Protein AF-A0A5E3XF45-F1 (afdb_monomer_lite)

Sequence (370 aa):
MSDDGISNRDQTLLAAQAQGPHEDRASLVTRARQFLLSPQVQHEDESAKRRFLQDKGLSESEIVMLLREQSTVALPPVPPRTYPRPPPSNIPIIMAGVLRVMMWGAGASAVLLLIYHRLLLPLLTRSANARRSLKHHQRDLLSKLTASAQELRDAQRKSFADLPQATISGELPPYADCKTVDDVLSARAGTTEVPPLSLLRCALADIGPTTSGPTTDELFAHLYGKVPWLEGASAYQERVWQVLNESPRFSSSVEGPDDTAHWSYIPVPPPPATPAIASLENLATSLKSHSTASETVSYRQHTLQALADFTGYLTTQTYSLASSRLRIPGVQPDLQSTQEEDVRKEIRALKGLVLNRKSFLPSRPVSMIT

pLDDT: mean 79.07, std 18.37, range [31.86, 98.31]

Secondary structure (DSSP, 8-state):
--------------------TTHHHHHHHHHHHHHHHSHHHHTS-HHHHHHHHHHTT--HHHHHHHHHHHHHH----PPP--PPPPPPPSHHHHHHHHHHHHHHHHHHHHHHHHHIIIIIHHHHHHHHHHHHHHHHHHHHHHHHHHHHHHHHHHHHHHHHHSS----TTSS-HHHHS--SHHHHHHHTTT-S---HHHHHHHHHHHH---TT--BHHHHHHHHHHH-GGGTT-HHHHHHHHHHHHH-TTEEEEE-STT-PEEEEE-PPPPPPPPHHHHHHHHHHHHHHHHHHTTTTSHHHHHHHHHHHHHHHHHHHHHHHHHHHTSS-TT-PPPTTHHHHHHHHHHHHHHHHHHHHGGG-SPPPP-----

Radius of gyration: 71.19 Å; chains: 1; bounding box: 148×58×200 Å

Structure (mmCIF, N/CA/C/O backbone):
data_AF-A0A5E3XF45-F1
#
_entry.id   AF-A0A5E3XF45-F1
#
loop_
_atom_site.group_PDB
_atom_site.id
_atom_site.type_symbol
_atom_site.label_atom_id
_atom_site.label_alt_id
_atom_site.label_comp_id
_atom_site.label_asym_id
_atom_site.label_entity_id
_atom_site.label_seq_id
_atom_site.pdbx_PDB_ins_code
_atom_site.Cartn_x
_atom_site.Cartn_y
_atom_site.Cartn_z
_atom_site.occupancy
_atom_site.B_iso_or_equiv
_atom_site.auth_seq_id
_atom_site.auth_comp_id
_atom_site.auth_asym_id
_atom_site.auth_atom_id
_atom_site.pdbx_PDB_model_num
ATOM 1 N N . MET A 1 1 ? 102.263 14.453 -117.990 1.00 39.94 1 MET A N 1
ATOM 2 C CA . MET A 1 1 ? 103.280 14.708 -119.029 1.00 39.94 1 MET A CA 1
ATOM 3 C C . MET A 1 1 ? 102.528 14.760 -120.341 1.00 39.94 1 MET A C 1
ATOM 5 O O . MET A 1 1 ? 101.959 13.747 -120.704 1.00 39.94 1 MET A O 1
ATOM 9 N N . SER A 1 2 ? 102.367 15.873 -121.029 1.00 35.25 2 SER A N 1
ATOM 10 C CA . SER A 1 2 ? 102.845 17.235 -120.829 1.00 35.25 2 SER A CA 1
ATOM 11 C C . SER A 1 2 ? 101.955 18.143 -121.680 1.00 35.25 2 SER A C 1
ATOM 13 O O . SER A 1 2 ? 101.373 17.678 -122.660 1.00 35.25 2 SER A O 1
ATOM 15 N N . ASP A 1 3 ? 101.877 19.402 -121.261 1.00 35.81 3 ASP A N 1
ATOM 16 C CA . ASP A 1 3 ? 101.892 20.620 -122.084 1.00 35.81 3 ASP A CA 1
ATOM 17 C C . ASP A 1 3 ? 102.391 20.404 -123.534 1.00 35.81 3 ASP A C 1
ATOM 19 O O . ASP A 1 3 ? 103.248 19.561 -123.789 1.00 35.81 3 ASP A O 1
ATOM 23 N N . ASP A 1 4 ? 101.949 21.130 -124.556 1.00 39.50 4 ASP A N 1
ATOM 24 C CA . ASP A 1 4 ? 101.651 22.560 -124.593 1.00 39.50 4 ASP A CA 1
ATOM 25 C C . ASP A 1 4 ? 101.086 22.921 -125.984 1.00 39.50 4 ASP A C 1
ATOM 27 O O . ASP A 1 4 ? 101.245 22.159 -126.941 1.00 39.50 4 ASP A O 1
ATOM 31 N N . GLY A 1 5 ? 100.593 24.155 -126.135 1.00 39.06 5 GLY A N 1
ATOM 32 C CA . GLY A 1 5 ? 100.973 24.908 -127.343 1.00 39.06 5 GLY A CA 1
ATOM 33 C C . GLY A 1 5 ? 99.921 25.222 -128.419 1.00 39.06 5 GLY A C 1
ATOM 34 O O . GLY A 1 5 ? 100.000 24.707 -129.523 1.00 39.06 5 GLY A O 1
ATOM 35 N N . ILE A 1 6 ? 99.022 26.165 -128.111 1.00 41.53 6 ILE A N 1
ATOM 36 C CA . ILE A 1 6 ? 98.920 27.509 -128.741 1.00 41.53 6 ILE A CA 1
ATOM 37 C C . ILE A 1 6 ? 98.587 27.670 -130.258 1.00 41.53 6 ILE A C 1
ATOM 39 O O . ILE A 1 6 ? 99.307 27.233 -131.146 1.00 41.53 6 ILE A O 1
ATOM 43 N N . SER A 1 7 ? 97.594 28.553 -130.483 1.00 38.38 7 SER A N 1
ATOM 44 C CA . SER A 1 7 ? 97.334 29.464 -131.628 1.00 38.38 7 SER A CA 1
ATOM 45 C C . SER A 1 7 ? 96.800 28.938 -132.965 1.00 38.38 7 SER A C 1
ATOM 47 O O . SER A 1 7 ? 97.535 28.377 -133.766 1.00 38.38 7 SER A O 1
ATOM 49 N N . ASN A 1 8 ? 95.596 29.401 -133.332 1.00 33.19 8 ASN A N 1
ATOM 50 C CA . ASN A 1 8 ? 95.490 30.574 -134.219 1.00 33.19 8 ASN A CA 1
ATOM 51 C C . ASN A 1 8 ? 94.060 31.157 -134.276 1.00 33.19 8 ASN A C 1
ATOM 53 O O . ASN A 1 8 ? 93.119 30.520 -134.738 1.00 33.19 8 ASN A O 1
ATOM 57 N N . ARG A 1 9 ? 93.948 32.408 -133.811 1.00 34.88 9 ARG A N 1
ATOM 58 C CA . ARG A 1 9 ? 93.124 33.495 -134.380 1.00 34.88 9 ARG A CA 1
ATOM 59 C C . ARG A 1 9 ? 93.649 33.765 -135.805 1.00 34.88 9 ARG A C 1
ATOM 61 O O . ARG A 1 9 ? 94.847 33.631 -136.005 1.00 34.88 9 ARG A O 1
ATOM 68 N N . ASP A 1 10 ? 92.924 34.124 -136.854 1.00 38.19 10 ASP A N 1
ATOM 69 C CA . ASP A 1 10 ? 91.639 34.784 -137.075 1.00 38.19 10 ASP A CA 1
ATOM 70 C C . ASP A 1 10 ? 91.208 34.495 -138.535 1.00 38.19 10 ASP A C 1
ATOM 72 O O . ASP A 1 10 ? 92.015 34.012 -139.328 1.00 38.19 10 ASP A O 1
ATOM 76 N N . GLN A 1 11 ? 89.998 34.952 -138.895 1.00 36.91 11 GLN A N 1
ATOM 77 C CA . GLN A 1 11 ? 89.388 35.036 -140.241 1.00 36.91 11 GLN A CA 1
ATOM 78 C C . GLN A 1 11 ? 88.609 33.766 -140.626 1.00 36.91 11 GLN A C 1
ATOM 80 O O . GLN A 1 11 ? 89.156 32.678 -140.682 1.00 36.91 11 GLN A O 1
ATOM 85 N N . THR A 1 12 ? 87.295 33.805 -140.843 1.00 36.53 12 THR A N 1
ATOM 86 C CA . THR A 1 12 ? 86.560 34.744 -141.706 1.00 36.53 12 THR A CA 1
ATOM 87 C C . THR A 1 12 ? 85.110 34.932 -141.245 1.00 36.53 12 THR A C 1
ATOM 89 O O . THR A 1 12 ? 84.377 33.971 -141.024 1.00 36.53 12 THR A O 1
ATOM 92 N N . LEU A 1 13 ? 84.698 36.198 -141.155 1.00 39.78 13 LEU A N 1
ATOM 93 C CA . LEU A 1 13 ? 83.309 36.651 -141.078 1.00 39.78 13 LEU A CA 1
ATOM 94 C C . LEU A 1 13 ? 82.582 36.456 -142.422 1.00 39.78 13 LEU A C 1
ATOM 96 O O . LEU A 1 13 ? 83.201 36.606 -143.472 1.00 39.78 13 LEU A O 1
ATOM 100 N N . LEU A 1 14 ? 81.254 36.287 -142.313 1.00 38.25 14 LEU A N 1
ATOM 101 C CA . LEU A 1 14 ? 80.177 36.377 -143.323 1.00 38.25 14 LEU A CA 1
ATOM 102 C C . LEU A 1 14 ? 79.629 35.058 -143.903 1.00 38.25 14 LEU A C 1
ATOM 104 O O . LEU A 1 14 ? 80.065 34.598 -144.951 1.00 38.25 14 LEU A O 1
ATOM 108 N N . ALA A 1 15 ? 78.561 34.552 -143.271 1.00 31.86 15 ALA A N 1
ATOM 109 C CA . ALA A 1 15 ? 77.348 34.005 -143.908 1.00 31.86 15 ALA A CA 1
ATOM 110 C C . ALA A 1 15 ? 76.267 33.812 -142.815 1.00 31.86 15 ALA A C 1
ATOM 112 O O . ALA A 1 15 ? 76.495 33.117 -141.833 1.00 31.86 15 ALA A O 1
ATOM 113 N N . ALA A 1 16 ? 75.205 34.626 -142.812 1.00 34.28 16 ALA A N 1
ATOM 114 C CA . ALA A 1 16 ? 73.834 34.216 -143.161 1.00 34.28 16 ALA A CA 1
ATOM 115 C C . ALA A 1 16 ? 73.300 33.026 -142.326 1.00 34.28 16 ALA A C 1
ATOM 117 O O . ALA A 1 16 ? 73.712 31.888 -142.497 1.00 34.28 16 ALA A O 1
ATOM 118 N N . GLN A 1 17 ? 72.450 33.284 -141.324 1.00 37.81 17 GLN A N 1
ATOM 119 C CA . GLN A 1 17 ? 70.992 33.087 -141.442 1.00 37.81 17 GLN A CA 1
ATOM 120 C C . GLN A 1 17 ? 70.591 31.732 -142.052 1.00 37.81 17 GLN A C 1
ATOM 122 O O . GLN A 1 17 ? 70.503 31.623 -143.270 1.00 37.81 17 GLN A O 1
ATOM 127 N N . ALA A 1 18 ? 70.259 30.755 -141.194 1.00 36.12 18 ALA A N 1
ATOM 128 C CA . ALA A 1 18 ? 68.988 30.010 -141.197 1.00 36.12 18 ALA A CA 1
ATOM 129 C C . ALA A 1 18 ? 69.060 28.725 -140.336 1.00 36.12 18 ALA A C 1
ATOM 131 O O . ALA A 1 18 ? 69.884 27.855 -140.576 1.00 36.12 18 ALA A O 1
ATOM 132 N N . GLN A 1 19 ? 68.082 28.603 -139.427 1.00 34.34 19 GLN A N 1
ATOM 133 C CA . GLN A 1 19 ? 67.467 27.371 -138.893 1.00 34.34 19 GLN A CA 1
ATOM 134 C C . GLN A 1 19 ? 68.122 26.563 -137.753 1.00 34.34 19 GLN A C 1
ATOM 136 O O . GLN A 1 19 ? 69.101 25.848 -137.918 1.00 34.34 19 GLN A O 1
ATOM 141 N N . GLY A 1 20 ? 67.374 26.540 -136.640 1.00 36.28 20 GLY A N 1
ATOM 142 C CA . GLY A 1 20 ? 67.253 25.432 -135.687 1.00 36.28 20 GLY A CA 1
ATOM 143 C C . GLY A 1 20 ? 66.029 25.608 -134.757 1.00 36.28 20 GLY A C 1
ATOM 144 O O . GLY A 1 20 ? 66.207 25.853 -133.574 1.00 36.28 20 GLY A O 1
ATOM 145 N N . PRO A 1 21 ? 64.772 25.529 -135.245 1.00 54.62 21 PRO A N 1
ATOM 146 C CA . PRO A 1 21 ? 63.557 25.975 -134.530 1.00 54.62 21 PRO A CA 1
ATOM 147 C C . PRO A 1 21 ? 63.046 25.070 -133.382 1.00 54.62 21 PRO A C 1
ATOM 149 O O . PRO A 1 21 ? 61.916 25.251 -132.925 1.00 54.62 21 PRO A O 1
ATOM 152 N N . HIS A 1 22 ? 63.820 24.086 -132.913 1.00 53.41 22 HIS A N 1
ATOM 153 C CA . HIS A 1 22 ? 63.333 23.075 -131.959 1.00 53.41 22 HIS A CA 1
ATOM 154 C C . HIS A 1 22 ? 63.884 23.198 -130.526 1.00 53.41 22 HIS A C 1
ATOM 156 O O . HIS A 1 22 ? 63.140 22.898 -129.592 1.00 53.41 22 HIS A O 1
ATOM 162 N N . GLU A 1 23 ? 65.108 23.694 -130.314 1.00 58.56 23 GLU A N 1
ATOM 163 C CA . GLU A 1 23 ? 65.638 23.916 -128.951 1.00 58.56 23 GLU A CA 1
ATOM 164 C C . GLU A 1 23 ? 65.000 25.136 -128.269 1.00 58.56 23 GLU A C 1
ATOM 166 O O . GLU A 1 23 ? 64.666 25.088 -127.080 1.00 58.56 23 GLU A O 1
ATOM 171 N N . ASP A 1 24 ? 64.692 26.185 -129.036 1.00 71.50 24 ASP A N 1
ATOM 172 C CA . ASP A 1 24 ? 64.019 27.375 -128.510 1.00 71.50 24 ASP A CA 1
ATOM 173 C C . ASP A 1 24 ? 62.611 27.057 -127.987 1.00 71.50 24 ASP A C 1
ATOM 175 O O . ASP A 1 24 ? 62.204 27.583 -126.948 1.00 71.50 24 ASP A O 1
ATOM 179 N N . ARG A 1 25 ? 61.881 26.138 -128.638 1.00 80.06 25 ARG A N 1
ATOM 180 C CA . ARG A 1 25 ? 60.503 25.777 -128.259 1.00 80.06 25 ARG A CA 1
ATOM 181 C C . ARG A 1 25 ? 60.418 25.076 -126.907 1.00 80.06 25 ARG A C 1
ATOM 183 O O . ARG A 1 25 ? 59.586 25.451 -126.084 1.00 80.06 25 ARG A O 1
ATOM 190 N N . ALA A 1 26 ? 61.294 24.108 -126.636 1.00 82.94 26 ALA A N 1
ATOM 191 C CA . ALA A 1 26 ? 61.315 23.416 -125.344 1.00 82.94 26 ALA A CA 1
ATOM 192 C C . ALA A 1 26 ? 61.652 24.378 -124.187 1.00 82.94 26 ALA A C 1
ATOM 194 O O . ALA A 1 26 ? 61.060 24.303 -123.102 1.00 82.94 26 ALA A O 1
ATOM 195 N N . SER A 1 27 ? 62.552 25.337 -124.434 1.00 85.81 27 SER A N 1
ATOM 196 C CA . SER A 1 27 ? 62.888 26.384 -123.464 1.00 85.81 27 SER A CA 1
ATOM 197 C C . SER A 1 27 ? 61.710 27.339 -123.204 1.00 85.81 27 SER A C 1
ATOM 199 O O . SER A 1 27 ? 61.463 27.727 -122.058 1.00 85.81 27 SER A O 1
ATOM 201 N N . LEU A 1 28 ? 60.922 27.649 -124.241 1.00 85.94 28 LEU A N 1
ATOM 202 C CA . LEU A 1 28 ? 59.717 28.478 -124.167 1.00 85.94 28 LEU A CA 1
ATOM 203 C C . LEU A 1 28 ? 58.605 27.805 -123.359 1.00 85.94 28 LEU A C 1
ATOM 205 O O . LEU A 1 28 ? 58.037 28.438 -122.472 1.00 85.94 28 LEU A O 1
ATOM 209 N N . VAL A 1 29 ? 58.352 26.514 -123.590 1.00 89.75 29 VAL A N 1
ATOM 210 C CA . VAL A 1 29 ? 57.381 25.726 -122.809 1.00 89.75 29 VAL A CA 1
ATOM 211 C C . VAL A 1 29 ? 57.796 25.654 -121.336 1.00 89.75 29 VAL A C 1
ATOM 213 O O . VAL A 1 29 ? 56.962 25.792 -120.441 1.00 89.75 29 VAL A O 1
ATOM 216 N N . THR A 1 30 ? 59.094 25.518 -121.059 1.00 89.06 30 THR A N 1
ATOM 217 C CA . THR A 1 30 ? 59.615 25.498 -119.683 1.00 89.06 30 THR A CA 1
ATOM 218 C C . THR A 1 30 ? 59.434 26.849 -118.985 1.00 89.06 30 THR A C 1
ATOM 220 O O . THR A 1 30 ? 58.969 26.898 -117.845 1.00 89.06 30 THR A O 1
ATOM 223 N N . ARG A 1 31 ? 59.715 27.965 -119.672 1.00 89.38 31 ARG A N 1
ATOM 224 C CA . ARG A 1 31 ? 59.444 29.315 -119.144 1.00 89.38 31 ARG A CA 1
ATOM 225 C C . ARG A 1 31 ? 57.951 29.566 -118.950 1.00 89.38 31 ARG A C 1
ATOM 227 O O . ARG A 1 31 ? 57.574 30.168 -117.951 1.00 89.38 31 ARG A O 1
ATOM 234 N N . ALA A 1 32 ? 57.106 29.075 -119.857 1.00 90.62 32 ALA A N 1
ATOM 235 C CA . ALA A 1 32 ? 55.655 29.160 -119.727 1.00 90.62 32 ALA A CA 1
ATOM 236 C C . ALA A 1 32 ? 55.154 28.406 -118.484 1.00 90.62 32 ALA A C 1
ATOM 238 O O . ALA A 1 32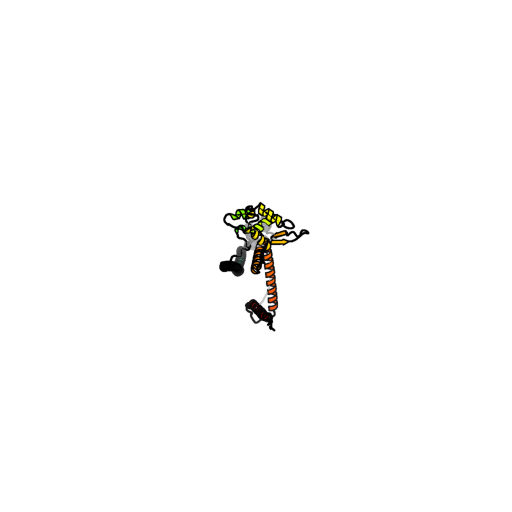 ? 54.359 28.958 -117.727 1.00 90.62 32 ALA A O 1
ATOM 239 N N . ARG A 1 33 ? 55.681 27.205 -118.197 1.00 90.44 33 ARG A N 1
ATOM 240 C CA . ARG A 1 33 ? 55.397 26.487 -116.937 1.00 90.44 33 ARG A CA 1
ATOM 241 C C . ARG A 1 33 ? 55.785 27.312 -115.717 1.00 90.44 33 ARG A C 1
ATOM 243 O O . ARG A 1 33 ? 54.992 27.452 -114.791 1.00 90.44 33 ARG A O 1
ATOM 250 N N . GLN A 1 34 ? 56.984 27.888 -115.723 1.00 90.44 34 GLN A N 1
ATOM 251 C CA . GLN A 1 34 ? 57.461 28.700 -114.606 1.00 90.44 34 GLN A CA 1
ATOM 252 C C . GLN A 1 34 ? 56.625 29.977 -114.415 1.00 90.44 34 GLN A C 1
ATOM 254 O O . GLN A 1 34 ? 56.338 30.353 -113.280 1.00 90.44 34 GLN A O 1
ATOM 259 N N . PHE A 1 35 ? 56.183 30.609 -115.507 1.00 90.12 35 PHE A N 1
ATOM 260 C CA . PHE A 1 35 ? 55.279 31.760 -115.476 1.00 90.12 35 PHE A CA 1
ATOM 261 C C . PHE A 1 35 ? 53.914 31.394 -114.888 1.00 90.12 35 PHE A C 1
ATOM 263 O O . PHE A 1 35 ? 53.431 32.089 -114.000 1.00 90.12 35 PHE A O 1
ATOM 270 N N . LEU A 1 36 ? 53.326 30.271 -115.312 1.00 89.44 36 LEU A N 1
ATOM 271 C CA . LEU A 1 36 ? 52.047 29.795 -114.779 1.00 89.44 36 LEU A CA 1
ATOM 272 C C . LEU A 1 36 ? 52.127 29.428 -113.289 1.00 89.44 36 LEU A C 1
ATOM 274 O O . LEU A 1 36 ? 51.152 29.623 -112.565 1.00 89.44 36 LEU A O 1
ATOM 278 N N . LEU A 1 37 ? 53.281 28.952 -112.810 1.00 88.00 37 LEU A N 1
ATOM 279 C CA . LEU A 1 37 ? 53.514 28.678 -111.388 1.00 88.00 37 LEU A CA 1
ATOM 280 C C . LEU A 1 37 ? 53.700 29.947 -110.539 1.00 88.00 37 LEU A C 1
ATOM 282 O O . LEU A 1 37 ? 53.582 29.862 -109.316 1.00 88.00 37 LEU A O 1
ATOM 286 N N . SER A 1 38 ? 53.946 31.114 -111.144 1.00 89.44 38 SER A N 1
ATOM 287 C CA . SER A 1 38 ? 54.100 32.377 -110.413 1.00 89.44 38 SER A CA 1
ATOM 288 C C . SER A 1 38 ? 52.807 32.752 -109.666 1.00 89.44 38 SER A C 1
ATOM 290 O O . SER A 1 38 ? 51.740 32.793 -110.284 1.00 89.44 38 SER A O 1
ATOM 292 N N . PRO A 1 39 ? 52.859 33.088 -108.362 1.00 83.31 39 PRO A N 1
ATOM 293 C CA . PRO A 1 39 ? 51.666 33.345 -107.544 1.00 83.31 39 PRO A CA 1
ATOM 294 C C . PRO A 1 39 ? 50.818 34.525 -108.044 1.00 83.31 39 PRO A C 1
ATOM 296 O O . PRO A 1 39 ? 49.603 34.543 -107.848 1.00 83.31 39 PRO A O 1
ATOM 299 N N . GLN A 1 40 ? 51.445 35.485 -108.730 1.00 84.62 40 GLN A N 1
ATOM 300 C CA . GLN A 1 40 ? 50.766 36.634 -109.339 1.00 84.62 40 GLN A CA 1
ATOM 301 C C . GLN A 1 40 ? 49.885 36.213 -110.523 1.00 84.62 40 GLN A C 1
ATOM 303 O O . GLN A 1 40 ? 48.783 36.722 -110.683 1.00 84.62 40 GLN A O 1
ATOM 308 N N . VAL A 1 41 ? 50.346 35.235 -111.306 1.00 86.06 41 VAL A N 1
ATOM 309 C CA . VAL A 1 41 ? 49.665 34.739 -112.510 1.00 86.06 41 VAL A CA 1
ATOM 310 C C . VAL A 1 41 ? 48.626 33.677 -112.157 1.00 86.06 41 VAL A C 1
ATOM 312 O O . VAL A 1 41 ? 47.657 33.497 -112.885 1.00 86.06 41 VAL A O 1
ATOM 315 N N . GLN A 1 42 ? 48.772 32.968 -111.032 1.00 84.50 42 GLN A N 1
ATOM 316 C CA . GLN A 1 42 ? 47.810 31.939 -110.612 1.00 84.50 42 GLN A CA 1
ATOM 317 C C . GLN A 1 42 ? 46.371 32.473 -110.525 1.00 84.50 42 GLN A C 1
ATOM 319 O O . GLN A 1 42 ? 45.453 31.780 -110.960 1.00 84.50 42 GLN A O 1
ATOM 324 N N . HIS A 1 43 ? 46.196 33.715 -110.071 1.00 84.62 43 HIS A N 1
ATOM 325 C CA . HIS A 1 43 ? 44.891 34.336 -109.825 1.00 84.62 43 HIS A CA 1
ATOM 326 C C . HIS A 1 43 ? 44.319 35.108 -111.025 1.00 84.62 43 HIS A C 1
ATOM 328 O O . HIS A 1 43 ? 43.206 35.617 -110.938 1.00 84.62 43 HIS A O 1
ATOM 334 N N . GLU A 1 44 ? 45.063 35.223 -112.127 1.00 87.38 44 GLU A N 1
ATOM 335 C CA . GLU A 1 44 ? 44.614 35.944 -113.322 1.00 87.38 44 GLU A CA 1
ATOM 336 C C . GLU A 1 44 ? 43.621 35.103 -114.151 1.00 87.38 44 GLU A C 1
ATOM 338 O O . GLU A 1 44 ? 43.630 33.871 -114.074 1.00 87.38 44 GLU A O 1
ATOM 343 N N . ASP A 1 45 ? 42.771 35.748 -114.956 1.00 89.31 45 ASP A N 1
ATOM 344 C CA . ASP A 1 45 ? 41.767 35.062 -115.779 1.00 89.31 45 ASP A CA 1
ATOM 345 C C . ASP A 1 45 ? 42.413 34.120 -116.808 1.00 89.31 45 ASP A C 1
ATOM 347 O O . ASP A 1 45 ? 43.386 34.470 -117.487 1.00 89.31 45 ASP A O 1
ATOM 351 N N . GLU A 1 46 ? 41.835 32.929 -117.005 1.00 89.00 46 GLU A N 1
ATOM 352 C CA . GLU A 1 46 ? 42.356 31.946 -117.968 1.00 89.00 46 GLU A CA 1
ATOM 353 C C . GLU A 1 46 ? 42.476 32.515 -119.388 1.00 89.00 46 GLU A C 1
ATOM 355 O O . GLU A 1 46 ? 43.428 32.201 -120.101 1.00 89.00 46 GLU A O 1
ATOM 360 N N . SER A 1 47 ? 41.550 33.385 -119.805 1.00 91.12 47 SER A N 1
ATOM 361 C CA . SER A 1 47 ? 41.605 34.025 -121.122 1.00 91.12 47 SER A CA 1
ATOM 362 C C . SER A 1 47 ? 42.792 34.978 -121.275 1.00 91.12 47 SER A C 1
ATOM 364 O O . SER A 1 47 ? 43.347 35.075 -122.369 1.00 91.12 47 SER A O 1
ATOM 366 N N . ALA A 1 48 ? 43.203 35.664 -120.202 1.00 90.31 48 ALA A N 1
ATOM 367 C CA . ALA A 1 48 ? 44.370 36.545 -120.218 1.00 90.31 48 ALA A CA 1
ATOM 368 C C . ALA A 1 48 ? 45.667 35.728 -120.312 1.00 90.31 48 ALA A C 1
ATOM 370 O O . ALA A 1 48 ? 46.527 36.036 -121.137 1.00 90.31 48 ALA A O 1
ATOM 371 N N . LYS A 1 49 ? 45.752 34.609 -119.576 1.00 90.81 49 LYS A N 1
ATOM 372 C CA . LYS A 1 49 ? 46.880 33.665 -119.674 1.00 90.81 49 LYS A CA 1
ATOM 373 C C . LYS A 1 49 ? 47.004 33.077 -121.074 1.00 90.81 49 LYS A C 1
ATOM 375 O O . LYS A 1 49 ? 48.105 33.029 -121.613 1.00 90.81 49 LYS A O 1
ATOM 380 N N . ARG A 1 50 ? 45.884 32.666 -121.684 1.00 92.12 50 ARG A N 1
ATOM 381 C CA . ARG A 1 50 ? 45.873 32.138 -123.058 1.00 92.12 50 ARG A CA 1
ATOM 382 C C . ARG A 1 50 ? 46.380 33.170 -124.056 1.00 92.12 50 ARG A C 1
ATOM 384 O O . ARG A 1 50 ? 47.290 32.854 -124.810 1.00 92.12 50 ARG A O 1
ATOM 391 N N . ARG A 1 51 ? 45.866 34.405 -124.003 1.00 91.44 51 ARG A N 1
ATOM 392 C CA . ARG A 1 51 ? 46.327 35.501 -124.873 1.00 91.44 51 ARG A CA 1
ATOM 393 C C . ARG A 1 51 ? 47.814 35.782 -124.693 1.00 91.44 51 ARG A C 1
ATOM 395 O O . ARG A 1 51 ? 48.534 35.842 -125.677 1.00 91.44 51 ARG A O 1
ATOM 402 N N . PHE A 1 52 ? 48.292 35.867 -123.452 1.00 91.88 52 PHE A N 1
ATOM 403 C CA . PHE A 1 52 ? 49.708 36.107 -123.188 1.00 91.88 52 PHE A CA 1
ATOM 404 C C . PHE A 1 52 ? 50.594 34.974 -123.719 1.00 91.88 52 PHE A C 1
ATOM 406 O O . PHE A 1 52 ? 51.609 35.236 -124.355 1.00 91.88 52 PHE A O 1
ATOM 413 N N . LEU A 1 53 ? 50.221 33.710 -123.500 1.00 91.69 53 LEU A N 1
ATOM 414 C CA . LEU A 1 53 ? 50.987 32.566 -124.003 1.00 91.69 53 LEU A CA 1
ATOM 415 C C . LEU A 1 53 ? 50.947 32.467 -125.536 1.00 91.69 53 LEU A C 1
ATOM 417 O O . LEU A 1 53 ? 51.958 32.120 -126.148 1.00 91.69 53 LEU A O 1
ATOM 421 N N . GLN A 1 54 ? 49.821 32.831 -126.148 1.00 93.38 54 GLN A N 1
ATOM 422 C CA . GLN A 1 54 ? 49.669 32.914 -127.598 1.00 93.38 54 GLN A CA 1
ATOM 423 C C . GLN A 1 54 ? 50.537 34.038 -128.189 1.00 93.38 54 GLN A C 1
ATOM 425 O O . GLN A 1 54 ? 51.260 33.798 -129.154 1.00 93.38 54 GLN A O 1
ATOM 430 N N . ASP A 1 55 ? 50.573 35.216 -127.554 1.00 92.31 55 ASP A N 1
ATOM 431 C CA . ASP A 1 55 ? 51.458 36.335 -127.918 1.00 92.31 55 ASP A CA 1
ATOM 432 C C . ASP A 1 55 ? 52.945 35.972 -127.769 1.00 92.31 55 ASP A C 1
ATOM 434 O O . ASP A 1 55 ? 53.803 36.516 -128.467 1.00 92.31 55 ASP A O 1
ATOM 438 N N . LYS A 1 56 ? 53.280 35.030 -126.875 1.00 89.94 56 LYS A N 1
ATOM 439 C CA . LYS A 1 56 ? 54.636 34.468 -126.746 1.00 89.94 56 LYS A CA 1
ATOM 440 C C . LYS A 1 56 ? 54.957 33.383 -127.774 1.00 89.94 56 LYS A C 1
ATOM 442 O O . LYS A 1 56 ? 56.070 32.862 -127.760 1.00 89.94 56 LYS A O 1
ATOM 447 N N . GLY A 1 57 ? 54.039 33.086 -128.691 1.00 88.31 57 GLY A N 1
ATOM 448 C CA . GLY A 1 57 ? 54.260 32.168 -129.804 1.00 88.31 57 GLY A CA 1
ATOM 449 C C . GLY A 1 57 ? 54.087 30.691 -129.451 1.00 88.31 57 GLY A C 1
ATOM 450 O O . GLY A 1 57 ? 54.587 29.846 -130.196 1.00 88.31 57 GLY A O 1
ATOM 451 N N . LEU A 1 58 ? 53.406 30.361 -128.344 1.00 89.19 58 LEU A N 1
ATOM 452 C CA . LEU A 1 58 ? 53.006 28.979 -128.061 1.00 89.19 58 LEU A CA 1
ATOM 453 C C . LEU A 1 58 ? 51.784 28.594 -128.899 1.00 89.19 58 LEU A C 1
ATOM 455 O O . LEU A 1 58 ? 50.883 29.402 -129.130 1.00 89.19 58 LEU A O 1
ATOM 459 N N . SER A 1 59 ? 51.741 27.337 -129.337 1.00 92.25 59 SER A N 1
ATOM 460 C CA . SER A 1 59 ? 50.581 26.807 -130.056 1.00 92.25 59 SER A CA 1
ATOM 461 C C . SER A 1 59 ? 49.400 26.566 -129.110 1.00 92.25 59 SER A C 1
ATOM 463 O O . SER A 1 59 ? 49.582 26.196 -127.950 1.00 92.25 59 SER A O 1
ATOM 465 N N . GLU A 1 60 ? 48.169 26.710 -129.610 1.00 89.94 60 GLU A N 1
ATOM 466 C CA . GLU A 1 60 ? 46.943 26.516 -128.815 1.00 89.94 60 GLU A CA 1
ATOM 467 C C . GLU A 1 60 ? 46.908 25.135 -128.129 1.00 89.94 60 GLU A C 1
ATOM 469 O O . GLU A 1 60 ? 46.499 25.008 -126.977 1.00 89.94 60 GLU A O 1
ATOM 474 N N . SER A 1 61 ? 47.417 24.093 -128.797 1.00 89.94 61 SER A N 1
ATOM 475 C CA . SER A 1 61 ? 47.511 22.741 -128.232 1.00 89.94 61 SER A CA 1
ATOM 476 C C . SER A 1 61 ? 48.469 22.645 -127.043 1.00 89.94 61 SER A C 1
ATOM 478 O O . SER A 1 61 ? 48.175 21.938 -126.079 1.00 89.94 61 SER A O 1
ATOM 480 N N . GLU A 1 62 ? 49.599 23.358 -127.085 1.00 90.44 62 GLU A N 1
ATOM 481 C CA . GLU A 1 62 ? 50.558 23.404 -125.974 1.00 90.44 62 GLU A CA 1
ATOM 482 C C . GLU A 1 62 ? 49.978 24.191 -124.799 1.00 90.44 62 GLU A C 1
ATOM 484 O O . GLU A 1 62 ? 50.100 23.763 -123.653 1.00 90.44 62 GLU A O 1
ATOM 489 N N . ILE A 1 63 ? 49.282 25.297 -125.078 1.00 90.56 63 ILE A N 1
ATOM 490 C CA . ILE A 1 63 ? 48.615 26.119 -124.061 1.00 90.56 63 ILE A CA 1
ATOM 491 C C . ILE A 1 63 ? 47.561 25.298 -123.310 1.00 90.56 63 ILE A C 1
ATOM 493 O O . ILE A 1 63 ? 47.529 25.314 -122.078 1.00 90.56 63 ILE A O 1
ATOM 497 N N . VAL A 1 64 ? 46.731 24.535 -124.029 1.00 90.62 64 VAL A N 1
ATOM 498 C CA . VAL A 1 64 ? 45.719 23.660 -123.416 1.00 90.62 64 VAL A CA 1
ATOM 499 C C . VAL A 1 64 ? 46.369 22.570 -122.559 1.00 90.62 64 VAL A C 1
ATOM 501 O O . VAL A 1 64 ? 45.887 22.297 -121.458 1.00 90.62 64 VAL A O 1
ATOM 504 N N . MET A 1 65 ? 47.478 21.978 -123.016 1.00 88.94 65 MET A N 1
ATOM 505 C CA . MET A 1 65 ? 48.250 21.012 -122.223 1.00 88.94 65 MET A CA 1
ATOM 506 C C . MET A 1 65 ? 48.785 21.634 -120.928 1.00 88.94 65 MET A C 1
ATOM 508 O O . MET A 1 65 ? 48.587 21.067 -119.855 1.00 88.94 65 MET A O 1
ATOM 512 N N . LEU A 1 66 ? 49.386 22.822 -121.007 1.00 88.75 66 LEU A N 1
ATOM 513 C CA . LEU A 1 66 ? 49.966 23.517 -119.855 1.00 88.75 66 LEU A CA 1
ATOM 514 C C . LEU A 1 66 ? 48.917 23.950 -118.824 1.00 88.75 66 LEU A C 1
ATOM 516 O O . LEU A 1 66 ? 49.125 23.787 -117.621 1.00 88.75 66 LEU A O 1
ATOM 520 N N . LEU A 1 67 ? 47.770 24.461 -119.278 1.00 86.88 67 LEU A N 1
ATOM 521 C CA . LEU A 1 67 ? 46.665 24.824 -118.386 1.00 86.88 67 LEU A CA 1
ATOM 522 C C . LEU A 1 67 ? 46.064 23.589 -117.704 1.00 86.88 67 LEU A C 1
ATOM 524 O O . LEU A 1 67 ? 45.735 23.630 -116.515 1.00 86.88 67 LEU A O 1
ATOM 528 N N . ARG A 1 68 ? 45.980 22.461 -118.421 1.00 85.88 68 ARG A N 1
ATOM 529 C CA . ARG A 1 68 ? 45.534 21.191 -117.841 1.00 85.88 68 ARG A CA 1
ATOM 530 C C . ARG A 1 68 ? 46.518 20.680 -116.789 1.00 85.88 68 ARG A C 1
ATOM 532 O O . ARG A 1 68 ? 46.073 20.301 -115.708 1.00 85.88 68 ARG A O 1
ATOM 539 N N . GLU A 1 69 ? 47.825 20.729 -117.054 1.00 82.62 69 GLU A N 1
ATOM 540 C CA . GLU A 1 69 ? 48.866 20.387 -116.071 1.00 82.62 69 GLU A CA 1
ATOM 541 C C . GLU A 1 69 ? 48.731 21.244 -114.798 1.00 82.62 69 GLU A C 1
ATOM 543 O O . GLU A 1 69 ? 48.694 20.700 -113.693 1.00 82.62 69 GLU A O 1
ATOM 548 N N . GLN A 1 70 ? 48.544 22.563 -114.927 1.00 80.75 70 GLN A N 1
ATOM 549 C CA . GLN A 1 70 ? 48.389 23.463 -113.777 1.00 80.75 70 GLN A CA 1
ATOM 550 C C . GLN A 1 70 ? 47.163 23.133 -112.911 1.00 80.75 70 GLN A C 1
ATOM 552 O O . GLN A 1 70 ? 47.266 23.106 -111.683 1.00 80.75 70 GLN A O 1
ATOM 557 N N . SER A 1 71 ? 46.014 22.853 -113.533 1.00 71.75 71 SER A N 1
ATOM 558 C CA . SER A 1 71 ? 44.770 22.561 -112.803 1.00 71.75 71 SER A CA 1
ATOM 559 C C . SER A 1 71 ? 44.872 21.328 -111.894 1.00 71.75 71 SER A C 1
ATOM 561 O O . SER A 1 71 ? 44.216 21.266 -110.856 1.00 71.75 71 SER A O 1
ATOM 563 N N . THR A 1 72 ? 45.741 20.369 -112.232 1.00 64.19 72 THR A N 1
ATOM 564 C CA . THR A 1 72 ? 45.929 19.148 -111.431 1.00 64.19 72 THR A CA 1
ATOM 565 C C . THR A 1 72 ? 46.801 19.348 -110.192 1.00 64.19 72 THR A C 1
ATOM 567 O O . THR A 1 72 ? 46.652 18.612 -109.220 1.00 64.19 72 THR A O 1
ATOM 570 N N . VAL A 1 73 ? 47.682 20.353 -110.190 1.00 62.00 73 VAL A N 1
ATOM 571 C CA . VAL A 1 73 ? 48.642 20.598 -109.098 1.00 62.00 73 VAL A CA 1
ATOM 572 C C . VAL A 1 73 ? 48.047 21.487 -107.993 1.00 62.00 73 VAL A C 1
ATOM 574 O O . VAL A 1 73 ? 48.538 21.485 -106.868 1.00 62.00 73 VAL A O 1
ATOM 577 N N . ALA A 1 74 ? 46.956 22.206 -108.272 1.00 60.03 74 ALA A N 1
ATOM 578 C CA . ALA A 1 74 ? 46.374 23.204 -107.371 1.00 60.03 74 ALA A CA 1
ATOM 579 C C . ALA A 1 74 ? 45.176 22.714 -106.525 1.00 60.03 74 ALA A C 1
ATOM 581 O O . ALA A 1 74 ? 44.369 23.535 -106.089 1.00 60.03 74 ALA A O 1
ATOM 582 N N . LEU A 1 75 ? 45.028 21.407 -106.261 1.00 56.44 75 LEU A N 1
ATOM 583 C CA . LEU A 1 75 ? 44.063 20.955 -105.248 1.00 56.44 75 LEU A CA 1
ATOM 584 C C . LEU A 1 75 ? 44.681 21.093 -103.844 1.00 56.44 75 LEU A C 1
ATOM 586 O O . LEU A 1 75 ? 45.687 20.434 -103.567 1.00 56.44 75 LEU A O 1
ATOM 590 N N . PRO A 1 76 ? 44.108 21.907 -102.932 1.00 60.94 76 PRO A N 1
ATOM 591 C CA . PRO A 1 76 ? 44.604 21.988 -101.565 1.00 60.94 76 PRO A CA 1
ATOM 592 C C . PRO A 1 76 ? 44.450 20.617 -100.882 1.00 60.94 76 PRO A C 1
ATOM 594 O O . PRO A 1 76 ? 43.384 20.001 -100.982 1.00 60.94 76 PRO A O 1
ATOM 597 N N . PRO A 1 77 ? 45.482 20.115 -100.181 1.00 57.53 77 PRO A N 1
ATOM 598 C CA . PRO A 1 77 ? 45.394 18.848 -99.468 1.00 57.53 77 PRO A CA 1
ATOM 599 C C . PRO A 1 77 ? 44.311 18.945 -98.385 1.00 57.53 77 PRO A C 1
ATOM 601 O O . PRO A 1 77 ? 44.428 19.721 -97.437 1.00 57.53 77 PRO A O 1
ATOM 604 N N . VAL A 1 78 ? 43.240 18.161 -98.535 1.00 57.91 78 VAL A N 1
ATOM 605 C CA . VAL A 1 78 ? 42.167 18.043 -97.539 1.00 57.91 78 VAL A CA 1
ATOM 606 C C . VAL A 1 78 ? 42.777 17.482 -96.247 1.00 57.91 78 VAL A C 1
ATOM 608 O O . VAL A 1 78 ? 43.303 16.365 -96.278 1.00 57.91 78 VAL A O 1
ATOM 611 N N . PRO A 1 79 ? 42.745 18.209 -95.111 1.00 62.12 79 PRO A N 1
ATOM 612 C CA . PRO A 1 79 ? 43.308 17.699 -93.869 1.00 62.12 79 PRO A CA 1
ATOM 613 C C . PRO A 1 79 ? 42.527 16.457 -93.407 1.00 62.12 79 PRO A C 1
ATOM 615 O O . PRO A 1 79 ? 41.304 16.394 -93.580 1.00 62.12 79 PRO A O 1
ATOM 618 N N . PRO A 1 80 ? 43.200 15.453 -92.814 1.00 60.69 80 PRO A N 1
ATOM 619 C CA . PRO A 1 80 ? 42.535 14.260 -92.304 1.00 60.69 80 PRO A CA 1
ATOM 620 C C . PRO A 1 80 ? 41.445 14.652 -91.298 1.00 60.69 80 PRO A C 1
ATOM 622 O O . PRO A 1 80 ? 41.686 15.451 -90.397 1.00 60.69 80 PRO A O 1
ATOM 625 N N . ARG A 1 81 ? 40.240 14.084 -91.458 1.00 56.28 81 ARG A N 1
ATOM 626 C CA . ARG A 1 81 ? 39.082 14.263 -90.562 1.00 56.28 81 ARG A CA 1
ATOM 627 C C . ARG A 1 81 ? 39.462 13.944 -89.108 1.00 56.28 81 ARG A C 1
ATOM 629 O O . ARG A 1 81 ? 39.394 12.794 -88.680 1.00 56.28 81 ARG A O 1
ATOM 636 N N . THR A 1 82 ? 39.817 14.960 -88.332 1.00 59.09 82 THR A N 1
ATOM 637 C CA . THR A 1 82 ? 40.046 14.878 -86.886 1.00 59.09 82 THR A CA 1
ATOM 638 C C . THR A 1 82 ? 38.759 15.220 -86.142 1.00 59.09 82 THR A C 1
ATOM 640 O O . THR A 1 82 ? 38.608 16.296 -85.570 1.00 59.09 82 THR A O 1
ATOM 643 N N . TYR A 1 83 ? 37.797 14.293 -86.132 1.00 64.56 83 TYR A N 1
ATOM 644 C CA . TYR A 1 83 ? 36.723 14.384 -85.143 1.00 64.56 83 TYR A CA 1
ATOM 645 C C . TYR A 1 83 ? 37.326 14.141 -83.750 1.00 64.56 83 TYR A C 1
ATOM 647 O O . TYR A 1 83 ? 38.044 13.150 -83.572 1.00 64.56 83 TYR A O 1
ATOM 655 N N . PRO A 1 84 ? 37.067 15.005 -82.753 1.00 67.25 84 PRO A N 1
ATOM 656 C CA . PRO A 1 84 ? 37.471 14.726 -81.383 1.00 67.25 84 PRO A CA 1
ATOM 657 C C . PRO A 1 84 ? 36.792 13.429 -80.929 1.00 67.25 84 PRO A C 1
ATOM 659 O O . PRO A 1 84 ? 35.582 13.261 -81.094 1.00 67.25 84 PRO A O 1
ATOM 662 N N . ARG A 1 85 ? 37.567 12.482 -80.382 1.00 71.50 85 ARG A N 1
ATOM 663 C CA . ARG A 1 85 ? 36.988 11.279 -79.765 1.00 71.50 85 ARG A CA 1
ATOM 664 C C . ARG A 1 85 ? 36.029 11.721 -78.650 1.00 71.50 85 ARG A C 1
ATOM 666 O O . ARG A 1 85 ? 36.427 12.570 -77.849 1.00 71.50 85 ARG A O 1
ATOM 673 N N . PRO A 1 86 ? 34.802 11.173 -78.572 1.00 77.06 86 PRO A N 1
ATOM 674 C CA . PRO A 1 86 ? 33.896 11.506 -77.483 1.00 77.06 86 PRO A CA 1
ATOM 675 C C . PRO A 1 86 ? 34.537 11.114 -76.142 1.00 77.06 86 PRO A C 1
ATOM 677 O O . PRO A 1 86 ? 35.229 10.091 -76.073 1.00 77.06 86 PRO A O 1
ATOM 680 N N . PRO A 1 87 ? 34.344 11.917 -75.083 1.00 79.12 87 PRO A N 1
ATOM 681 C CA . PRO A 1 87 ? 34.882 11.603 -73.767 1.00 79.12 87 PRO A CA 1
ATOM 682 C C . PRO A 1 87 ? 34.322 10.258 -73.269 1.00 79.12 87 PRO A C 1
ATOM 684 O O . PRO A 1 87 ? 33.157 9.945 -73.534 1.00 79.12 87 PRO A O 1
ATOM 687 N N . PRO A 1 88 ? 35.125 9.444 -72.558 1.00 82.69 88 PRO A N 1
ATOM 688 C CA . PRO A 1 88 ? 34.647 8.189 -71.988 1.00 82.69 88 PRO A CA 1
ATOM 689 C C . PRO A 1 88 ? 33.494 8.441 -71.004 1.00 82.69 88 PRO A C 1
ATOM 691 O O . PRO A 1 88 ? 33.447 9.462 -70.319 1.00 82.69 88 PRO A O 1
ATOM 694 N N . SER A 1 89 ? 32.546 7.505 -70.927 1.00 87.88 89 SER A N 1
ATOM 695 C CA . SER A 1 89 ? 31.367 7.630 -70.065 1.00 87.88 89 SER A CA 1
ATOM 696 C C . SER A 1 89 ? 31.741 7.614 -68.578 1.00 87.88 89 SER A C 1
ATOM 698 O O . SER A 1 89 ? 32.433 6.700 -68.134 1.00 87.88 89 SER A O 1
ATOM 700 N N . ASN A 1 90 ? 31.183 8.533 -67.785 1.00 87.88 90 ASN A N 1
ATOM 701 C CA . ASN A 1 90 ? 31.363 8.583 -66.322 1.00 87.88 90 ASN A CA 1
ATOM 702 C C . ASN A 1 90 ? 30.469 7.596 -65.538 1.00 87.88 90 ASN A C 1
ATOM 704 O O . ASN A 1 90 ? 30.519 7.553 -64.310 1.00 87.88 90 ASN A O 1
ATOM 708 N N . ILE A 1 91 ? 29.660 6.783 -66.224 1.00 92.06 91 ILE A N 1
ATOM 709 C CA . ILE A 1 91 ? 28.747 5.792 -65.625 1.00 92.06 91 ILE A CA 1
ATOM 710 C C . ILE A 1 91 ? 29.431 4.854 -64.607 1.00 92.06 91 ILE A C 1
ATOM 712 O O . ILE A 1 91 ? 28.897 4.727 -63.503 1.00 92.06 91 ILE A O 1
ATOM 716 N N . PRO A 1 92 ? 30.595 4.223 -64.886 1.00 92.19 92 PRO A N 1
ATOM 717 C CA . PRO A 1 92 ? 31.229 3.324 -63.918 1.00 92.19 92 PRO A CA 1
ATOM 718 C C . PRO A 1 92 ? 31.651 4.046 -62.632 1.00 92.19 92 PRO A C 1
ATOM 720 O O . PRO A 1 92 ? 31.556 3.474 -61.548 1.00 92.19 92 PRO A O 1
ATOM 723 N N . ILE A 1 93 ? 32.051 5.318 -62.731 1.00 91.62 93 ILE A N 1
ATOM 724 C CA . ILE A 1 93 ? 32.426 6.140 -61.572 1.00 91.62 93 ILE A CA 1
ATOM 725 C C . ILE A 1 93 ? 31.189 6.430 -60.712 1.00 91.62 93 ILE A C 1
ATOM 727 O O . ILE A 1 93 ? 31.243 6.297 -59.489 1.00 91.62 93 ILE A O 1
ATOM 731 N N . ILE A 1 94 ? 30.056 6.761 -61.341 1.00 94.44 94 ILE A N 1
ATOM 732 C CA . ILE A 1 94 ? 28.791 7.011 -60.635 1.00 94.44 94 ILE A CA 1
ATOM 733 C C . ILE A 1 94 ? 28.291 5.728 -59.957 1.00 94.44 94 ILE A C 1
ATOM 735 O O . ILE A 1 94 ? 27.940 5.765 -58.779 1.00 94.44 94 ILE A O 1
ATOM 739 N N . MET A 1 95 ? 28.319 4.581 -60.649 1.00 95.81 95 MET A N 1
ATOM 740 C CA . MET A 1 95 ? 27.925 3.297 -60.055 1.00 95.81 95 MET A CA 1
ATOM 741 C C . MET A 1 95 ? 28.802 2.919 -58.861 1.00 95.81 95 MET A C 1
ATOM 743 O O . MET A 1 95 ? 28.271 2.527 -57.824 1.00 95.81 95 MET A O 1
ATOM 747 N N . ALA A 1 96 ? 30.125 3.085 -58.966 1.00 94.69 96 ALA A N 1
ATOM 748 C CA . ALA A 1 96 ? 31.035 2.844 -57.848 1.00 94.69 96 ALA A CA 1
ATOM 749 C C . ALA A 1 96 ? 30.732 3.768 -56.653 1.00 94.69 96 ALA A C 1
ATOM 751 O O . ALA A 1 96 ? 30.774 3.326 -55.503 1.00 94.69 96 ALA A O 1
ATOM 752 N N . GLY A 1 97 ? 30.373 5.030 -56.915 1.00 94.81 97 GLY A N 1
ATOM 753 C CA . GLY A 1 97 ? 29.931 5.979 -55.893 1.00 94.81 97 GLY A CA 1
ATOM 754 C C . GLY A 1 97 ? 28.663 5.522 -55.167 1.00 94.81 97 GLY A C 1
ATOM 755 O O . GLY A 1 97 ? 28.647 5.465 -53.937 1.00 94.81 97 GLY A O 1
ATOM 756 N N . VAL A 1 98 ? 27.626 5.126 -55.912 1.00 95.75 98 VAL A N 1
ATOM 757 C CA . VAL A 1 98 ? 26.361 4.625 -55.343 1.00 95.75 98 VAL A CA 1
ATOM 758 C C . VAL A 1 98 ? 26.590 3.360 -54.519 1.00 95.75 98 VAL A C 1
ATOM 760 O O . VAL A 1 98 ? 26.092 3.259 -53.396 1.00 95.75 98 VAL A O 1
ATOM 763 N N . LEU A 1 99 ? 27.391 2.421 -55.032 1.00 96.19 99 LEU A N 1
ATOM 764 C CA . LEU A 1 99 ? 27.700 1.176 -54.329 1.00 96.19 99 LEU A CA 1
ATOM 765 C C . LEU A 1 99 ? 28.408 1.449 -52.997 1.00 96.19 99 LEU A C 1
ATOM 767 O O . LEU A 1 99 ? 28.105 0.822 -51.985 1.00 96.19 99 LEU A O 1
ATOM 771 N N . ARG A 1 100 ? 29.311 2.437 -52.976 1.00 96.69 100 ARG A N 1
ATOM 772 C CA . ARG A 1 100 ? 30.010 2.861 -51.762 1.00 96.69 100 ARG A CA 1
ATOM 773 C C . ARG A 1 100 ? 29.044 3.438 -50.733 1.00 96.69 100 ARG A C 1
ATOM 775 O O . ARG A 1 100 ? 29.121 3.057 -49.570 1.00 96.69 100 ARG A O 1
ATOM 782 N N . VAL A 1 101 ? 28.123 4.312 -51.145 1.00 97.06 101 VAL A N 1
ATOM 783 C CA . VAL A 1 101 ? 27.105 4.885 -50.245 1.00 97.06 101 VAL A CA 1
ATOM 784 C C . VAL A 1 101 ? 26.208 3.788 -49.671 1.00 97.06 101 VAL A C 1
ATOM 786 O O . VAL A 1 101 ? 25.981 3.763 -48.462 1.00 97.06 101 VAL A O 1
ATOM 789 N N . MET A 1 102 ? 25.763 2.837 -50.499 1.00 96.94 102 MET A N 1
ATOM 790 C CA . MET A 1 102 ? 24.981 1.697 -50.015 1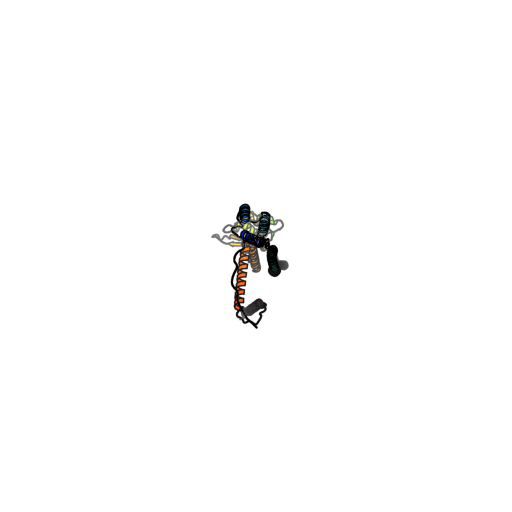.00 96.94 102 MET A CA 1
ATOM 791 C C . MET A 1 102 ? 25.771 0.820 -49.042 1.00 96.94 102 MET A C 1
ATOM 793 O O . MET A 1 102 ? 25.221 0.407 -48.027 1.00 96.94 102 MET A O 1
ATOM 797 N N . MET A 1 103 ? 27.060 0.580 -49.293 1.00 97.50 103 MET A N 1
ATOM 798 C CA . MET A 1 103 ? 27.915 -0.196 -48.393 1.00 97.50 103 MET A CA 1
ATOM 799 C C . MET A 1 103 ? 28.108 0.495 -47.037 1.00 97.50 103 MET A C 1
ATOM 801 O O . MET A 1 103 ? 28.017 -0.166 -46.004 1.00 97.50 103 MET A O 1
ATOM 805 N N . TRP A 1 104 ? 28.313 1.818 -47.016 1.00 97.50 104 TRP A N 1
ATOM 806 C CA . TRP A 1 104 ? 28.373 2.592 -45.770 1.00 97.50 104 TRP A CA 1
ATOM 807 C C . TRP A 1 104 ? 27.037 2.581 -45.024 1.00 97.50 104 TRP A C 1
ATOM 809 O O . TRP A 1 104 ? 27.029 2.395 -43.810 1.00 97.50 104 TRP A O 1
ATOM 819 N N . GLY A 1 105 ? 25.915 2.722 -45.735 1.00 97.94 105 GLY A N 1
ATOM 820 C CA . GLY A 1 105 ? 24.577 2.647 -45.145 1.00 97.94 105 GLY A CA 1
ATOM 821 C C . GLY A 1 105 ? 24.283 1.271 -44.544 1.00 97.94 105 GLY A C 1
ATOM 822 O O . GLY A 1 105 ? 23.906 1.167 -43.375 1.00 97.94 105 GLY A O 1
ATOM 823 N N . ALA A 1 106 ? 24.531 0.206 -45.309 1.00 98.06 106 ALA A N 1
ATOM 824 C CA . ALA A 1 106 ? 24.384 -1.172 -44.855 1.00 98.06 106 ALA A CA 1
ATOM 825 C C . ALA A 1 106 ? 25.302 -1.463 -43.656 1.00 98.06 106 ALA A C 1
ATOM 827 O O . ALA A 1 106 ? 24.835 -1.971 -42.638 1.00 98.06 106 ALA A O 1
ATOM 828 N N . GLY A 1 107 ? 26.575 -1.063 -43.721 1.00 97.69 107 GLY A N 1
ATOM 829 C CA . GLY A 1 107 ? 27.532 -1.226 -42.627 1.00 97.69 107 GLY A CA 1
ATOM 830 C C . GLY A 1 107 ? 27.118 -0.486 -41.352 1.00 97.69 107 GLY A C 1
ATOM 831 O O . GLY A 1 107 ? 27.097 -1.084 -40.277 1.00 97.69 107 GLY A O 1
ATOM 832 N N . ALA A 1 108 ? 26.716 0.784 -41.459 1.00 97.38 108 ALA A N 1
ATOM 833 C CA . ALA A 1 108 ? 26.244 1.570 -40.318 1.00 97.38 108 ALA A CA 1
ATOM 834 C C . ALA A 1 108 ? 24.992 0.950 -39.675 1.00 97.38 108 ALA A C 1
ATOM 836 O O . ALA A 1 108 ? 24.914 0.843 -38.449 1.00 97.38 108 ALA A O 1
ATOM 837 N N . SER A 1 109 ? 24.046 0.476 -40.492 1.00 97.94 109 SER A N 1
ATOM 838 C CA . SER A 1 109 ? 22.842 -0.207 -40.006 1.00 97.94 109 SER A CA 1
ATOM 839 C C . SER A 1 109 ? 23.166 -1.517 -39.275 1.00 97.94 109 SER A C 1
ATOM 841 O O . SER A 1 109 ? 22.614 -1.780 -38.205 1.00 97.94 109 SER A O 1
ATOM 843 N N . ALA A 1 110 ? 24.125 -2.300 -39.782 1.00 98.31 110 ALA A N 1
ATOM 844 C CA . ALA A 1 110 ? 24.557 -3.548 -39.162 1.00 98.31 110 ALA A CA 1
ATOM 845 C C . ALA A 1 110 ? 25.252 -3.305 -37.813 1.00 98.31 110 ALA A C 1
ATOM 847 O O . ALA A 1 110 ? 24.980 -4.010 -36.841 1.00 98.31 110 ALA A O 1
ATOM 848 N N . VAL A 1 111 ? 26.100 -2.274 -37.721 1.00 98.19 111 VAL A N 1
ATOM 849 C CA . VAL A 1 111 ? 26.739 -1.869 -36.457 1.00 98.19 111 VAL A CA 1
ATOM 850 C C . VAL A 1 111 ? 25.693 -1.417 -35.437 1.00 98.19 111 VAL A C 1
ATOM 852 O O . VAL A 1 111 ? 25.763 -1.817 -34.274 1.00 98.19 111 VAL A O 1
ATOM 855 N N . LEU A 1 112 ? 24.690 -0.641 -35.859 1.00 98.00 112 LEU A N 1
ATOM 856 C CA . LEU A 1 112 ? 23.610 -0.198 -34.977 1.00 98.00 112 LEU A CA 1
ATOM 857 C C . LEU A 1 112 ? 22.789 -1.381 -34.438 1.00 98.00 112 LEU A C 1
ATOM 859 O O . LEU A 1 112 ? 22.509 -1.433 -33.240 1.00 98.00 112 LEU A O 1
ATOM 863 N N . LEU A 1 113 ? 22.459 -2.358 -35.289 1.00 97.75 113 LEU A N 1
ATOM 864 C CA . LEU A 1 113 ? 21.778 -3.590 -34.876 1.00 97.75 113 LEU A CA 1
ATOM 865 C C . LEU A 1 113 ? 22.619 -4.413 -33.896 1.00 97.75 113 LEU A C 1
ATOM 867 O O . LEU A 1 113 ? 22.083 -4.940 -32.919 1.00 97.75 113 LEU A O 1
ATOM 871 N N . LEU A 1 114 ? 23.934 -4.484 -34.111 1.00 98.00 114 LEU A N 1
ATOM 872 C CA . LEU A 1 114 ? 24.852 -5.169 -33.203 1.00 98.00 114 LEU A CA 1
ATOM 873 C C . LEU A 1 114 ? 24.869 -4.480 -31.831 1.00 98.00 114 LEU A C 1
ATOM 875 O O . LEU A 1 114 ? 24.721 -5.154 -30.814 1.00 98.00 114 LEU A O 1
ATOM 879 N N . ILE A 1 115 ? 24.968 -3.147 -31.783 1.00 98.00 115 ILE A N 1
ATOM 880 C CA . ILE A 1 115 ? 24.893 -2.369 -30.534 1.00 98.00 115 ILE A CA 1
ATOM 881 C C . ILE A 1 115 ? 23.547 -2.596 -29.833 1.00 98.00 115 ILE A C 1
ATOM 883 O O . ILE A 1 115 ? 23.510 -2.840 -28.624 1.00 98.00 115 ILE A O 1
ATOM 887 N N . TYR A 1 116 ? 22.445 -2.571 -30.586 1.00 97.94 116 TYR A N 1
ATOM 888 C CA . TYR A 1 116 ? 21.107 -2.807 -30.053 1.00 97.94 116 TYR A CA 1
ATOM 889 C C . TYR A 1 116 ? 20.983 -4.187 -29.396 1.00 97.94 116 TYR A C 1
ATOM 891 O O . TYR A 1 116 ? 20.616 -4.286 -28.222 1.00 97.94 116 TYR A O 1
ATOM 899 N N . HIS A 1 117 ? 21.349 -5.250 -30.114 1.00 97.62 117 HIS A N 1
ATOM 900 C CA . HIS A 1 117 ? 21.221 -6.615 -29.607 1.00 97.62 117 HIS A CA 1
ATOM 901 C C . HIS A 1 117 ? 22.232 -6.949 -28.510 1.00 97.62 117 HIS A C 1
ATOM 903 O O . HIS A 1 117 ? 21.904 -7.685 -27.580 1.00 97.62 117 HIS A O 1
ATOM 909 N N . ARG A 1 118 ? 23.459 -6.425 -28.601 1.00 97.38 118 ARG A N 1
ATOM 910 C CA . ARG A 1 118 ? 24.544 -6.782 -27.681 1.00 97.38 118 ARG A CA 1
ATOM 911 C C . ARG A 1 118 ? 24.545 -5.959 -26.398 1.00 97.38 118 ARG A C 1
ATOM 913 O O . ARG A 1 118 ? 24.989 -6.474 -25.377 1.00 97.38 118 ARG A O 1
ATOM 920 N N . LEU A 1 119 ? 24.088 -4.706 -26.432 1.00 96.38 119 LEU A N 1
ATOM 921 C CA . LEU A 1 119 ? 24.176 -3.797 -25.283 1.00 96.38 119 LEU A CA 1
ATOM 922 C C . LEU A 1 119 ? 22.804 -3.363 -24.773 1.00 96.38 119 LEU A C 1
ATOM 924 O O . LEU A 1 119 ? 22.509 -3.556 -23.595 1.00 96.38 119 LEU A O 1
ATOM 928 N N . LEU A 1 120 ? 21.948 -2.813 -25.635 1.00 95.12 120 LEU A N 1
ATOM 929 C CA . LEU A 1 120 ? 20.662 -2.259 -25.197 1.00 95.12 120 LEU A CA 1
ATOM 930 C C . LEU A 1 120 ? 19.720 -3.359 -24.700 1.00 95.12 120 LEU A C 1
ATOM 932 O O . LEU A 1 120 ? 19.247 -3.293 -23.566 1.00 95.12 120 LEU A O 1
ATOM 936 N N . LEU A 1 121 ? 19.497 -4.402 -25.499 1.00 96.00 121 LEU A N 1
ATOM 937 C CA . LEU A 1 121 ? 18.577 -5.482 -25.145 1.00 96.00 121 LEU A CA 1
ATOM 938 C C . LEU A 1 121 ? 18.911 -6.141 -23.790 1.00 96.00 121 LEU A C 1
ATOM 940 O O . LEU A 1 121 ? 18.019 -6.167 -22.938 1.00 96.00 121 LEU A O 1
ATOM 944 N N . PRO A 1 122 ? 20.151 -6.598 -23.506 1.00 96.62 122 PRO A N 1
ATOM 945 C CA . PRO A 1 122 ? 20.449 -7.227 -22.220 1.00 96.62 122 PRO A CA 1
ATOM 946 C C . PRO A 1 122 ? 20.308 -6.271 -21.029 1.00 96.62 122 PRO A C 1
ATOM 948 O O . PRO A 1 122 ? 19.901 -6.702 -19.947 1.00 96.62 122 PRO A O 1
ATOM 951 N N . LEU A 1 123 ? 20.601 -4.977 -21.198 1.00 94.44 123 LEU A N 1
ATOM 952 C CA . LEU A 1 123 ? 20.412 -3.975 -20.144 1.00 94.44 123 LEU A CA 1
ATOM 953 C C . LEU A 1 123 ? 18.923 -3.754 -19.840 1.00 94.44 123 LEU A C 1
ATOM 955 O O . LEU A 1 123 ? 18.516 -3.748 -18.670 1.00 94.44 123 LEU A O 1
ATOM 959 N N . LEU A 1 124 ? 18.092 -3.642 -20.880 1.00 95.25 124 LEU A N 1
ATOM 960 C CA . LEU A 1 124 ? 16.644 -3.520 -20.721 1.00 95.25 124 LEU A CA 1
ATOM 961 C C . LEU A 1 124 ? 16.052 -4.776 -20.072 1.00 95.25 124 LEU A C 1
ATOM 963 O O . LEU A 1 124 ? 15.262 -4.663 -19.136 1.00 95.25 124 LEU A O 1
ATOM 967 N N . THR A 1 125 ? 16.467 -5.975 -20.486 1.00 97.00 125 THR A N 1
ATOM 968 C CA . THR A 1 125 ? 15.944 -7.212 -19.889 1.00 97.00 125 THR A CA 1
ATOM 969 C C . THR A 1 125 ? 16.391 -7.390 -18.442 1.00 97.00 125 THR A C 1
ATOM 971 O O . THR A 1 125 ? 15.585 -7.794 -17.607 1.00 97.00 125 THR A O 1
ATOM 974 N N . ARG A 1 126 ? 17.647 -7.054 -18.103 1.00 95.19 126 ARG A N 1
ATOM 975 C CA . ARG A 1 126 ? 18.153 -7.140 -16.720 1.00 95.19 126 ARG A CA 1
ATOM 976 C C . ARG A 1 126 ? 17.393 -6.202 -15.790 1.00 95.19 126 ARG A C 1
ATOM 978 O O . ARG A 1 126 ? 16.930 -6.636 -14.739 1.00 95.19 126 ARG A O 1
ATOM 985 N N . SER A 1 127 ? 17.209 -4.947 -16.195 1.00 94.75 127 SER A N 1
ATOM 986 C CA . SER A 1 127 ? 16.449 -3.977 -15.399 1.00 94.75 127 SER A CA 1
ATOM 987 C C . SER A 1 127 ? 14.969 -4.360 -15.278 1.00 94.75 127 SER A C 1
ATOM 989 O O . SER A 1 127 ? 14.403 -4.283 -14.187 1.00 94.75 127 SER A O 1
ATOM 991 N N . ALA A 1 128 ? 14.346 -4.848 -16.356 1.00 93.75 128 ALA A N 1
ATOM 992 C CA . ALA A 1 128 ? 12.967 -5.328 -16.328 1.00 93.75 128 ALA A CA 1
ATOM 993 C C . ALA A 1 128 ? 12.796 -6.535 -15.392 1.00 93.75 128 ALA A C 1
ATOM 995 O O . ALA A 1 128 ? 11.856 -6.568 -14.595 1.00 93.75 128 ALA A O 1
ATOM 996 N N . ASN A 1 129 ? 13.720 -7.495 -15.441 1.00 95.06 129 ASN A N 1
ATOM 997 C CA . ASN A 1 129 ? 13.693 -8.672 -14.577 1.00 95.06 129 ASN A CA 1
ATOM 998 C C . ASN A 1 129 ? 13.936 -8.308 -13.109 1.00 95.06 129 ASN A C 1
ATOM 1000 O O . ASN A 1 129 ? 13.204 -8.796 -12.255 1.00 95.06 129 ASN A O 1
ATOM 1004 N N . ALA A 1 130 ? 14.866 -7.396 -12.815 1.00 94.69 130 ALA A N 1
ATOM 1005 C CA . ALA A 1 130 ? 15.098 -6.903 -11.455 1.00 94.69 130 ALA A CA 1
ATOM 1006 C C . ALA A 1 130 ? 13.864 -6.183 -10.878 1.00 94.69 130 ALA A C 1
ATOM 1008 O O . ALA A 1 130 ? 13.477 -6.396 -9.731 1.00 94.69 130 ALA A O 1
ATOM 1009 N N . ARG A 1 131 ? 13.174 -5.370 -11.688 1.00 93.25 131 ARG A N 1
ATOM 1010 C CA . ARG A 1 131 ? 11.912 -4.736 -11.267 1.00 93.25 131 ARG A CA 1
ATOM 1011 C C . ARG A 1 131 ? 10.814 -5.768 -11.016 1.00 93.25 131 ARG A C 1
ATOM 1013 O O . ARG A 1 131 ? 10.037 -5.620 -10.074 1.00 93.25 131 ARG A O 1
ATOM 1020 N N . ARG A 1 132 ? 10.723 -6.805 -11.855 1.00 94.75 132 ARG A N 1
ATOM 1021 C CA . ARG A 1 132 ? 9.753 -7.896 -11.677 1.00 94.75 132 ARG A CA 1
ATOM 1022 C C . ARG A 1 132 ? 10.047 -8.713 -10.422 1.00 94.75 132 ARG A C 1
ATOM 1024 O O . ARG A 1 132 ? 9.105 -8.987 -9.685 1.00 94.75 132 ARG A O 1
ATOM 1031 N N . SER A 1 133 ? 11.308 -9.055 -10.156 1.00 94.69 133 SER A N 1
ATOM 1032 C CA . SER A 1 133 ? 11.686 -9.813 -8.959 1.00 94.69 133 SER A CA 1
ATOM 1033 C C . SER A 1 133 ? 11.403 -9.025 -7.684 1.00 94.69 133 SER A C 1
ATOM 1035 O O . SER A 1 133 ? 10.848 -9.589 -6.748 1.00 94.69 133 SER A O 1
ATOM 1037 N N . LEU A 1 134 ? 11.657 -7.712 -7.671 1.00 94.12 134 LEU A N 1
ATOM 1038 C CA . LEU A 1 134 ? 11.334 -6.852 -6.532 1.00 94.12 134 LEU A CA 1
ATOM 1039 C C . LEU A 1 134 ? 9.822 -6.788 -6.275 1.00 94.12 134 LEU A C 1
ATOM 1041 O O . LEU A 1 134 ? 9.383 -6.979 -5.145 1.00 94.12 134 LEU A O 1
ATOM 1045 N N . LYS A 1 135 ? 9.009 -6.610 -7.325 1.00 93.88 135 LYS A N 1
ATOM 1046 C CA . LYS A 1 135 ? 7.540 -6.661 -7.201 1.00 93.88 135 LYS A CA 1
ATOM 1047 C C . LYS A 1 135 ? 7.049 -8.023 -6.715 1.00 93.88 135 LYS A C 1
ATOM 1049 O O . LYS A 1 135 ? 6.086 -8.093 -5.958 1.00 93.88 135 LYS A O 1
ATOM 1054 N N . HIS A 1 136 ? 7.669 -9.104 -7.177 1.00 95.50 136 HIS A N 1
ATOM 1055 C CA . HIS A 1 136 ? 7.320 -10.450 -6.741 1.00 95.50 136 HIS A CA 1
ATOM 1056 C C . HIS A 1 136 ? 7.672 -10.661 -5.265 1.00 95.50 136 HIS A C 1
ATOM 1058 O O . HIS A 1 136 ? 6.825 -11.113 -4.506 1.00 95.50 136 HIS A O 1
ATOM 1064 N N . HIS A 1 137 ? 8.862 -10.230 -4.841 1.00 94.62 137 HIS A N 1
ATOM 1065 C CA . HIS A 1 137 ? 9.297 -10.294 -3.449 1.00 94.62 137 HIS A CA 1
ATOM 1066 C C . HIS A 1 137 ? 8.394 -9.475 -2.518 1.00 94.62 137 HIS A C 1
ATOM 1068 O O . HIS A 1 137 ? 7.981 -9.967 -1.475 1.00 94.62 137 HIS A O 1
ATOM 1074 N N . GLN A 1 138 ? 8.013 -8.258 -2.916 1.00 92.56 138 GLN A N 1
ATOM 1075 C CA . GLN A 1 138 ? 7.066 -7.441 -2.151 1.00 92.56 138 GLN A CA 1
ATOM 1076 C C . GLN A 1 138 ? 5.707 -8.133 -1.989 1.00 92.56 138 GLN A C 1
ATOM 1078 O O . GLN A 1 138 ? 5.142 -8.129 -0.898 1.00 92.56 138 GLN A O 1
ATOM 1083 N N . ARG A 1 139 ? 5.188 -8.757 -3.053 1.00 95.50 139 ARG A N 1
ATOM 1084 C CA . ARG A 1 139 ? 3.933 -9.521 -2.986 1.00 95.50 139 ARG A CA 1
ATOM 1085 C C . ARG A 1 139 ? 4.046 -10.739 -2.075 1.00 95.50 139 ARG A C 1
ATOM 1087 O O . ARG A 1 139 ? 3.137 -10.963 -1.289 1.00 95.50 139 ARG A O 1
ATOM 1094 N N . ASP A 1 140 ? 5.152 -11.473 -2.161 1.00 96.75 140 ASP A N 1
ATOM 1095 C CA . ASP A 1 140 ? 5.423 -12.638 -1.313 1.00 96.75 140 ASP A CA 1
ATOM 1096 C C . ASP A 1 140 ? 5.520 -12.257 0.177 1.00 96.75 140 ASP A C 1
ATOM 1098 O O . ASP A 1 140 ? 4.953 -12.923 1.042 1.00 96.75 140 ASP A O 1
ATOM 1102 N N . LEU A 1 141 ? 6.172 -11.134 0.496 1.00 94.38 141 LEU A N 1
ATOM 1103 C CA . LEU A 1 141 ? 6.210 -10.612 1.865 1.00 94.38 141 LEU A CA 1
ATOM 1104 C C . LEU A 1 141 ? 4.817 -10.231 2.374 1.00 94.38 141 LEU A C 1
ATOM 1106 O O . LEU A 1 141 ? 4.472 -10.558 3.509 1.00 94.38 141 LEU A O 1
ATOM 1110 N N . LEU A 1 142 ? 4.002 -9.579 1.540 1.00 93.12 142 LEU A N 1
ATOM 1111 C CA . LEU A 1 142 ? 2.628 -9.235 1.905 1.00 93.12 142 LEU A CA 1
ATOM 1112 C C . LEU A 1 142 ? 1.769 -10.484 2.115 1.00 93.12 142 LEU A C 1
ATOM 1114 O O . LEU A 1 142 ? 1.023 -10.526 3.087 1.00 93.12 142 LEU A O 1
ATOM 1118 N N . SER A 1 143 ? 1.903 -11.514 1.274 1.00 97.06 143 SER A N 1
ATOM 1119 C CA . SER A 1 143 ? 1.162 -12.766 1.464 1.00 97.06 143 SER A CA 1
ATOM 1120 C C . SER A 1 143 ? 1.601 -13.527 2.716 1.00 97.06 143 SER A C 1
ATOM 1122 O O . SER A 1 143 ? 0.776 -14.143 3.384 1.00 97.06 143 SER A O 1
ATOM 1124 N N . LYS A 1 144 ? 2.889 -13.467 3.078 1.00 96.19 144 LYS A N 1
ATOM 1125 C CA . LYS A 1 144 ? 3.390 -14.042 4.337 1.00 96.19 144 LYS A CA 1
ATOM 1126 C C . LYS A 1 144 ? 2.864 -13.294 5.557 1.00 96.19 144 LYS A C 1
ATOM 1128 O O . LYS A 1 144 ? 2.493 -13.932 6.535 1.00 96.19 144 LYS A O 1
ATOM 1133 N N . LEU A 1 145 ? 2.800 -11.964 5.492 1.00 93.69 145 LEU A N 1
ATOM 1134 C CA . LEU A 1 145 ? 2.230 -11.140 6.559 1.00 93.69 145 LEU A CA 1
ATOM 1135 C C . LEU A 1 145 ? 0.735 -11.421 6.732 1.00 93.69 145 LEU A C 1
ATOM 1137 O O . LEU A 1 145 ? 0.267 -11.578 7.855 1.00 93.69 145 LEU A O 1
ATOM 1141 N N . THR A 1 146 ? -0.028 -11.516 5.641 1.00 95.00 146 THR A N 1
ATOM 1142 C CA . THR A 1 146 ? -1.459 -11.828 5.743 1.00 95.00 146 THR A CA 1
ATOM 1143 C C . THR A 1 146 ? -1.693 -13.227 6.303 1.00 95.00 146 THR A C 1
ATOM 1145 O O . THR A 1 146 ? -2.565 -13.381 7.156 1.00 95.00 146 THR A O 1
ATOM 1148 N N . ALA A 1 147 ? -0.894 -14.216 5.892 1.00 97.25 147 ALA A N 1
ATOM 1149 C CA . ALA A 1 147 ? -0.952 -15.568 6.440 1.00 97.25 147 ALA A CA 1
ATOM 1150 C C . ALA A 1 147 ? -0.622 -15.595 7.943 1.00 97.25 147 ALA A C 1
ATOM 1152 O O . ALA A 1 147 ? -1.387 -16.161 8.720 1.00 97.25 147 ALA A O 1
ATOM 1153 N N . SER A 1 148 ? 0.449 -14.922 8.379 1.00 95.44 148 SER A N 1
ATOM 1154 C CA . SER A 1 148 ? 0.817 -14.883 9.802 1.00 95.44 148 SER A CA 1
ATOM 1155 C C . SER A 1 148 ? -0.196 -14.114 10.655 1.00 95.44 148 SER A C 1
ATOM 1157 O O . SER A 1 148 ? -0.472 -14.496 11.790 1.00 95.44 148 SER A O 1
ATOM 1159 N N . ALA A 1 149 ? -0.814 -13.062 10.110 1.00 92.31 149 ALA A N 1
ATOM 1160 C CA . ALA A 1 149 ? -1.890 -12.339 10.782 1.00 92.31 149 ALA A CA 1
ATOM 1161 C C . ALA A 1 149 ? -3.163 -13.191 10.929 1.00 92.31 149 ALA A C 1
ATOM 1163 O O . ALA A 1 149 ? -3.856 -13.084 11.942 1.00 92.31 149 ALA A O 1
ATOM 1164 N N . GLN A 1 150 ? -3.481 -14.029 9.938 1.00 96.50 150 GLN A N 1
ATOM 1165 C CA . GLN A 1 150 ? -4.584 -14.990 10.029 1.00 96.50 150 GLN A CA 1
ATOM 1166 C C . GLN A 1 150 ? -4.289 -16.067 11.073 1.00 96.50 150 GLN A C 1
ATOM 1168 O O . GLN A 1 150 ? -5.108 -16.281 11.961 1.00 96.50 150 GLN A O 1
ATOM 1173 N N . GLU A 1 151 ? -3.095 -16.656 11.038 1.00 97.38 151 GLU A N 1
ATOM 1174 C CA . GLU A 1 151 ? -2.667 -17.660 12.014 1.00 97.38 151 GLU A CA 1
ATOM 1175 C C . GLU A 1 151 ? -2.708 -17.116 13.448 1.00 97.38 151 GLU A C 1
ATOM 1177 O O . GLU A 1 151 ? -3.244 -17.767 14.344 1.00 97.38 151 GLU A O 1
ATOM 1182 N N . LEU A 1 152 ? -2.223 -15.889 13.667 1.00 95.31 152 LEU A N 1
ATOM 1183 C CA . LEU A 1 152 ? -2.275 -15.239 14.974 1.00 95.31 152 LEU A CA 1
ATOM 1184 C C . LEU A 1 152 ? -3.717 -14.986 15.426 1.00 95.31 152 LEU A C 1
ATOM 1186 O O . LEU A 1 152 ? -4.029 -15.208 16.594 1.00 95.31 152 LEU A O 1
ATOM 1190 N N . ARG A 1 153 ? -4.614 -14.560 14.526 1.00 95.19 153 ARG A N 1
ATOM 1191 C CA . ARG A 1 153 ? -6.044 -14.395 14.843 1.00 95.19 153 ARG A CA 1
ATOM 1192 C C . ARG A 1 153 ? -6.702 -15.717 15.212 1.00 95.19 153 ARG A C 1
ATOM 1194 O O . ARG A 1 153 ? -7.491 -15.753 16.152 1.00 95.19 153 ARG A O 1
ATOM 1201 N N . ASP A 1 154 ? -6.382 -16.790 14.502 1.00 97.44 154 ASP A N 1
ATOM 1202 C CA . ASP A 1 154 ? -6.932 -18.113 14.782 1.00 97.44 154 ASP A CA 1
ATOM 1203 C C . ASP A 1 154 ? -6.381 -18.679 16.093 1.00 97.44 154 ASP A C 1
ATOM 1205 O O . ASP A 1 154 ? -7.137 -19.244 16.883 1.00 97.44 154 ASP A O 1
ATOM 1209 N N . ALA A 1 155 ? -5.093 -18.473 16.374 1.00 95.12 155 ALA A N 1
ATOM 1210 C CA . ALA A 1 155 ? -4.484 -18.808 17.657 1.00 95.12 155 ALA A CA 1
ATOM 1211 C C . ALA A 1 155 ? -5.123 -18.011 18.803 1.00 95.12 155 ALA A C 1
ATOM 1213 O O . ALA A 1 155 ? -5.497 -18.597 19.813 1.00 95.12 155 ALA A O 1
ATOM 1214 N N . GLN A 1 156 ? -5.333 -16.702 18.626 1.00 92.81 156 GLN A N 1
ATOM 1215 C CA . GLN A 1 156 ? -6.048 -15.872 19.596 1.00 92.81 156 GLN A CA 1
ATOM 1216 C C . GLN A 1 156 ? -7.466 -16.390 19.829 1.00 92.81 156 GLN A C 1
ATOM 1218 O O . GLN A 1 156 ? -7.845 -16.603 20.972 1.00 92.81 156 GLN A O 1
ATOM 1223 N N . ARG A 1 157 ? -8.241 -16.652 18.771 1.00 92.75 157 ARG A N 1
ATOM 1224 C CA . ARG A 1 157 ? -9.604 -17.194 18.899 1.00 92.75 157 ARG A CA 1
ATOM 1225 C C . ARG A 1 157 ? -9.636 -18.502 19.680 1.00 92.75 157 ARG A C 1
ATOM 1227 O O . ARG A 1 157 ? -10.523 -18.669 20.505 1.00 92.75 157 ARG A O 1
ATOM 1234 N N . LYS A 1 158 ? -8.670 -19.396 19.450 1.00 95.88 158 LYS A N 1
ATOM 1235 C CA . LYS A 1 158 ? -8.537 -20.648 20.207 1.00 95.88 158 LYS A CA 1
ATOM 1236 C C . LYS A 1 158 ? -8.210 -20.382 21.677 1.00 95.88 158 LYS A C 1
ATOM 1238 O O . LYS A 1 158 ? -8.903 -20.904 22.535 1.00 95.88 158 LYS A O 1
ATOM 1243 N N . SER A 1 159 ? -7.231 -19.525 21.970 1.00 94.06 159 SER A N 1
ATOM 1244 C CA . SER A 1 159 ? -6.846 -19.198 23.352 1.00 94.06 159 SER A CA 1
ATOM 1245 C C . SER A 1 159 ? -7.917 -18.418 24.123 1.00 94.06 159 SER A C 1
ATOM 1247 O O . SER A 1 159 ? -8.007 -18.542 25.339 1.00 94.06 159 SER A O 1
ATOM 1249 N N . PHE A 1 160 ? -8.724 -17.601 23.439 1.00 90.88 160 PHE A N 1
ATOM 1250 C CA . PHE A 1 160 ? -9.815 -16.831 24.045 1.00 90.88 160 PHE A CA 1
ATOM 1251 C C . PHE A 1 160 ? -11.140 -17.599 24.111 1.00 90.88 160 PHE A C 1
ATOM 1253 O O . PHE A 1 160 ? -12.057 -17.118 24.768 1.00 90.88 160 PHE A O 1
ATOM 1260 N N . ALA A 1 161 ? -11.263 -18.765 23.469 1.00 92.56 161 ALA A N 1
ATOM 1261 C CA . ALA A 1 161 ? -12.469 -19.590 23.564 1.00 92.56 161 ALA A CA 1
ATOM 1262 C C . ALA A 1 161 ? -12.689 -20.136 24.985 1.00 92.56 161 ALA A C 1
ATOM 1264 O O . ALA A 1 161 ? -13.833 -20.285 25.406 1.00 92.56 161 ALA A O 1
ATOM 1265 N N . ASP A 1 162 ? -11.601 -20.378 25.722 1.00 90.94 162 ASP A N 1
ATOM 1266 C CA . ASP A 1 162 ? -11.641 -20.900 27.092 1.00 90.94 162 ASP A CA 1
ATOM 1267 C C . ASP A 1 162 ? -11.873 -19.801 28.143 1.00 90.94 162 ASP A C 1
ATOM 1269 O O . ASP A 1 162 ? -12.235 -20.087 29.285 1.00 90.94 162 ASP A O 1
ATOM 1273 N N . LEU A 1 163 ? -11.657 -18.533 27.778 1.00 85.25 163 LEU A N 1
ATOM 1274 C CA . LEU A 1 163 ? -11.828 -17.406 28.687 1.00 85.25 163 LEU A CA 1
ATOM 1275 C C . LEU A 1 163 ? -13.290 -16.932 28.671 1.00 85.25 163 LEU A C 1
ATOM 1277 O O . LEU A 1 163 ? -13.883 -16.819 27.594 1.00 85.25 163 LEU A O 1
ATOM 1281 N N . PRO A 1 164 ? -13.883 -16.599 29.835 1.00 79.69 164 PRO A N 1
ATOM 1282 C CA . PRO A 1 164 ? -15.190 -15.959 29.863 1.00 79.69 164 PRO A CA 1
ATOM 1283 C C . PRO A 1 164 ? -15.100 -14.671 29.044 1.00 79.69 164 PRO A C 1
ATOM 1285 O O . PRO A 1 164 ? -14.248 -13.819 29.309 1.00 79.69 164 PRO A O 1
ATOM 1288 N N . GLN A 1 165 ? -15.935 -14.553 28.008 1.00 69.56 165 GLN A N 1
ATOM 1289 C CA . GLN A 1 165 ? -15.928 -13.383 27.139 1.00 69.56 165 GLN A CA 1
ATOM 1290 C C . GLN A 1 165 ? -16.219 -12.155 27.994 1.00 69.56 165 GLN A C 1
ATOM 1292 O O . GLN A 1 165 ? -17.336 -11.970 28.474 1.00 69.56 165 GLN A O 1
ATOM 1297 N N . ALA A 1 166 ? -15.200 -11.319 28.192 1.00 62.31 166 ALA A N 1
ATOM 1298 C CA . ALA A 1 166 ? -15.385 -10.010 28.777 1.00 62.31 166 ALA A CA 1
ATOM 1299 C C . ALA A 1 166 ? -16.253 -9.219 27.798 1.00 62.31 166 ALA A C 1
ATOM 1301 O O . ALA A 1 166 ? -15.771 -8.698 26.791 1.00 62.31 166 ALA A O 1
ATOM 1302 N N . THR A 1 167 ? -17.557 -9.173 28.056 1.00 63.53 167 THR A N 1
ATOM 1303 C CA . THR A 1 167 ? -18.437 -8.207 27.412 1.00 63.53 167 THR A CA 1
ATOM 1304 C C . THR A 1 167 ? -17.809 -6.847 27.678 1.00 63.53 167 THR A C 1
ATOM 1306 O O . THR A 1 167 ? -17.686 -6.451 28.835 1.00 63.53 167 THR A O 1
ATOM 1309 N N . ILE A 1 168 ? -17.353 -6.168 26.623 1.00 61.84 168 ILE A N 1
ATOM 1310 C CA . ILE A 1 168 ? -16.651 -4.871 26.681 1.00 61.84 168 ILE A CA 1
ATOM 1311 C C . ILE A 1 168 ? -17.429 -3.877 27.558 1.00 61.84 168 ILE A C 1
ATOM 1313 O O . ILE A 1 168 ? -16.857 -3.079 28.295 1.00 61.84 168 ILE A O 1
ATOM 1317 N N . SER A 1 169 ? -18.752 -4.005 27.526 1.00 60.34 169 SER A N 1
ATOM 1318 C CA . SER A 1 169 ? -19.700 -3.188 28.261 1.00 60.34 169 SER A CA 1
ATOM 1319 C C . SER A 1 169 ? -20.201 -3.844 29.547 1.00 60.34 169 SER A C 1
ATOM 1321 O O . SER A 1 169 ? -20.983 -3.223 30.241 1.00 60.34 169 SER A O 1
ATOM 1323 N N . GLY A 1 170 ? -19.824 -5.062 29.934 1.00 69.81 170 GLY A N 1
ATOM 1324 C CA . GLY A 1 170 ? -20.488 -5.772 31.051 1.00 69.81 170 GLY A CA 1
ATOM 1325 C C . GLY A 1 170 ? -21.996 -6.016 30.835 1.00 69.81 170 GLY A C 1
ATOM 1326 O O . GLY A 1 170 ? -22.662 -6.572 31.700 1.00 69.81 170 GLY A O 1
ATOM 1327 N N . GLU A 1 171 ? -22.536 -5.575 29.696 1.00 80.25 171 GLU A N 1
ATOM 1328 C CA . GLU A 1 171 ? -23.940 -5.636 29.311 1.00 80.25 171 GLU A CA 1
ATOM 1329 C C . GLU A 1 171 ? -24.120 -6.793 28.334 1.00 80.25 171 GLU A C 1
ATOM 1331 O O . GLU A 1 171 ? -23.224 -7.091 27.534 1.00 80.25 171 GLU A O 1
ATOM 1336 N N . LEU A 1 172 ? -25.285 -7.442 28.380 1.00 82.06 172 LEU A N 1
ATOM 1337 C CA . LEU A 1 172 ? -25.583 -8.473 27.398 1.00 82.06 172 LEU A CA 1
ATOM 1338 C C . LEU A 1 172 ? -25.690 -7.832 25.998 1.00 82.06 172 LEU A C 1
ATOM 1340 O O . LEU A 1 172 ? -26.260 -6.745 25.873 1.00 82.06 172 LEU A O 1
ATOM 1344 N N . PRO A 1 173 ? -25.218 -8.521 24.940 1.00 81.62 173 PRO A N 1
ATOM 1345 C CA . PRO A 1 173 ? -25.230 -8.025 23.563 1.00 81.62 173 PRO A CA 1
ATOM 1346 C C . PRO A 1 173 ? -26.533 -7.357 23.087 1.00 81.62 173 PRO A C 1
ATOM 1348 O O . PRO A 1 173 ? -26.423 -6.309 22.458 1.00 81.62 173 PRO A O 1
ATOM 1351 N N . PRO A 1 174 ? -27.753 -7.867 23.386 1.00 87.06 174 PRO A N 1
ATOM 1352 C CA . PRO A 1 174 ? -28.985 -7.225 22.920 1.00 87.06 174 PRO A CA 1
ATOM 1353 C C . PRO A 1 174 ? -29.220 -5.824 23.498 1.00 87.06 174 PRO A C 1
ATOM 1355 O O . PRO A 1 174 ? -29.945 -5.049 22.888 1.00 87.06 174 PRO A O 1
ATOM 1358 N N . TYR A 1 175 ? -28.626 -5.490 24.647 1.00 90.62 175 TYR A N 1
ATOM 1359 C CA . TYR A 1 175 ? -28.835 -4.202 25.315 1.00 90.62 175 TYR A CA 1
ATOM 1360 C C . TYR A 1 175 ? -27.710 -3.195 25.064 1.00 90.62 175 TYR A C 1
ATOM 1362 O O . TYR A 1 175 ? -27.858 -2.022 25.405 1.00 90.62 175 TYR A O 1
ATOM 1370 N N . ALA A 1 176 ? -26.596 -3.626 24.461 1.00 86.75 176 ALA A N 1
ATOM 1371 C CA . ALA A 1 176 ? -25.448 -2.760 24.199 1.00 86.75 176 ALA A CA 1
ATOM 1372 C C . ALA A 1 176 ? -25.774 -1.647 23.184 1.00 86.75 176 ALA A C 1
ATOM 1374 O O . ALA A 1 176 ? -25.276 -0.531 23.321 1.00 86.75 176 ALA A O 1
ATOM 1375 N N . ASP A 1 177 ? -26.643 -1.939 22.212 1.00 90.19 177 ASP A N 1
ATOM 1376 C CA . ASP A 1 177 ? -27.017 -1.008 21.140 1.00 90.19 177 ASP A CA 1
ATOM 1377 C C . ASP A 1 177 ? -28.232 -0.126 21.489 1.00 90.19 177 ASP A C 1
ATOM 1379 O O . ASP A 1 177 ? -28.518 0.842 20.779 1.00 90.19 177 ASP A O 1
ATOM 1383 N N . CYS A 1 178 ? -28.941 -0.421 22.586 1.00 92.62 178 CYS A N 1
ATOM 1384 C CA . CYS A 1 178 ? -30.102 0.357 23.020 1.00 92.62 178 CYS A CA 1
ATOM 1385 C C . CYS A 1 178 ? -29.679 1.771 23.438 1.00 92.62 178 CYS A C 1
ATOM 1387 O O . CYS A 1 178 ? -28.707 1.940 24.182 1.00 92.62 178 CYS A O 1
ATOM 1389 N N . LYS A 1 179 ? -30.404 2.797 22.985 1.00 92.62 179 LYS A N 1
ATOM 1390 C CA . LYS A 1 179 ? -30.162 4.186 23.406 1.00 92.62 179 LYS A CA 1
ATOM 1391 C C . LYS A 1 179 ? -31.243 4.684 24.347 1.00 92.62 179 LYS A C 1
ATOM 1393 O O . LYS A 1 179 ? -30.917 5.437 25.255 1.00 92.62 179 LYS A O 1
ATOM 1398 N N . THR A 1 180 ? -32.472 4.223 24.141 1.00 95.44 180 THR A N 1
ATOM 1399 C CA . THR A 1 180 ? -33.644 4.642 24.906 1.00 95.44 180 THR A CA 1
ATOM 1400 C C . THR A 1 180 ? -34.190 3.521 25.784 1.00 95.44 180 THR A C 1
ATOM 1402 O O . THR A 1 180 ? -33.927 2.337 25.551 1.00 95.44 180 THR A O 1
ATOM 1405 N N . VAL A 1 181 ? -34.945 3.873 26.826 1.00 95.50 181 VAL A N 1
ATOM 1406 C CA . VAL A 1 181 ? -35.626 2.900 27.696 1.00 95.50 181 VAL A CA 1
ATOM 1407 C C . VAL A 1 181 ? -36.635 2.084 26.887 1.00 95.50 181 VAL A C 1
ATOM 1409 O O . VAL A 1 181 ? -36.763 0.877 27.096 1.00 95.50 181 VAL A O 1
ATOM 1412 N N . ASP A 1 182 ? -37.290 2.712 25.910 1.00 95.56 182 ASP A N 1
ATOM 1413 C CA . ASP A 1 182 ? -38.236 2.047 25.013 1.00 95.56 182 ASP A CA 1
ATOM 1414 C C . ASP A 1 182 ? -37.528 0.982 24.147 1.00 95.56 182 ASP A C 1
ATOM 1416 O O . ASP A 1 182 ? -38.053 -0.123 23.977 1.00 95.56 182 ASP A O 1
ATOM 1420 N N . ASP A 1 183 ? -36.289 1.242 23.701 1.00 95.06 183 ASP A N 1
ATOM 1421 C CA . ASP A 1 183 ? -35.469 0.249 22.992 1.00 95.06 183 ASP A CA 1
ATOM 1422 C C . ASP A 1 183 ? -35.173 -0.966 23.883 1.00 95.06 183 ASP A C 1
ATOM 1424 O O . ASP A 1 183 ? -35.316 -2.108 23.440 1.00 95.06 183 ASP A O 1
ATOM 1428 N N . VAL A 1 184 ? -34.809 -0.741 25.151 1.00 94.12 184 VAL A N 1
ATOM 1429 C CA . VAL A 1 184 ? -34.529 -1.818 26.120 1.00 94.12 184 VAL A CA 1
ATOM 1430 C C . VAL A 1 184 ? -35.774 -2.669 26.375 1.00 94.12 184 VAL A C 1
ATOM 1432 O O . VAL A 1 184 ? -35.685 -3.898 26.454 1.00 94.12 184 VAL A O 1
ATOM 1435 N N . LEU A 1 185 ? -36.945 -2.034 26.475 1.00 93.44 185 LEU A N 1
ATOM 1436 C CA . LEU A 1 185 ? -38.222 -2.727 26.641 1.00 93.44 185 LEU A CA 1
ATOM 1437 C C . LEU A 1 185 ? -38.593 -3.538 25.395 1.00 93.44 185 LEU A C 1
ATOM 1439 O O . LEU A 1 185 ? -39.081 -4.659 25.531 1.00 93.44 185 LEU A O 1
ATOM 1443 N N . SER A 1 186 ? -38.309 -3.023 24.196 1.00 93.19 186 SER A N 1
ATOM 1444 C CA . SER A 1 186 ? -38.529 -3.756 22.944 1.00 93.19 186 SER A CA 1
ATOM 1445 C C . SER A 1 186 ? -37.602 -4.974 22.808 1.00 93.19 186 SER A C 1
ATOM 1447 O O . SER A 1 186 ? -38.036 -6.047 22.385 1.00 93.19 186 SER A O 1
ATOM 1449 N N . ALA A 1 187 ? -36.351 -4.855 23.266 1.00 92.06 187 ALA A N 1
ATOM 1450 C CA . ALA A 1 187 ? -35.357 -5.927 23.259 1.00 92.06 187 ALA A CA 1
ATOM 1451 C C . ALA A 1 187 ? -35.629 -7.025 24.308 1.00 92.06 187 ALA A C 1
ATOM 1453 O O . ALA A 1 187 ? -35.033 -8.101 24.255 1.00 92.06 187 ALA A O 1
ATOM 1454 N N . ARG A 1 188 ? -36.554 -6.793 25.253 1.00 90.25 188 ARG A N 1
ATOM 1455 C CA . ARG A 1 188 ? -36.915 -7.725 26.337 1.00 90.25 188 ARG A CA 1
ATOM 1456 C C . ARG A 1 188 ? -37.624 -9.003 25.865 1.00 90.25 188 ARG A C 1
ATOM 1458 O O . ARG A 1 188 ? -37.810 -9.903 26.674 1.00 90.25 188 ARG A O 1
ATOM 1465 N N . ALA A 1 189 ? -38.012 -9.126 24.594 1.00 74.69 189 ALA A N 1
ATOM 1466 C CA . ALA A 1 189 ? -38.982 -10.109 24.081 1.00 74.69 189 ALA A CA 1
ATOM 1467 C C . ALA A 1 189 ? -38.718 -11.623 24.336 1.00 74.69 189 ALA A C 1
ATOM 1469 O O . ALA A 1 189 ? -39.516 -12.449 23.900 1.00 74.69 189 ALA A O 1
ATOM 1470 N N . GLY A 1 190 ? -37.669 -12.022 25.061 1.00 73.25 190 GLY A N 1
ATOM 1471 C CA . GLY A 1 190 ? -37.437 -13.414 25.470 1.00 73.25 190 GLY A CA 1
ATOM 1472 C C . GLY A 1 190 ? -36.735 -13.621 26.817 1.00 73.25 190 GLY A C 1
ATOM 1473 O O . GLY A 1 190 ? -36.490 -14.768 27.183 1.00 73.25 190 GLY A O 1
ATOM 1474 N N . THR A 1 191 ? -36.403 -12.564 27.565 1.00 78.06 191 THR A N 1
ATOM 1475 C CA . THR A 1 191 ? -35.671 -12.660 28.841 1.00 78.06 191 THR A CA 1
ATOM 1476 C C . THR A 1 191 ? -36.507 -12.119 29.997 1.00 78.06 191 THR A C 1
ATOM 1478 O O . THR A 1 191 ? -37.143 -11.067 29.917 1.00 78.06 191 THR A O 1
ATOM 1481 N N . THR A 1 192 ? -36.525 -12.862 31.103 1.00 77.81 192 THR A N 1
ATOM 1482 C CA . THR A 1 192 ? -37.357 -12.563 32.276 1.00 77.81 192 THR A CA 1
ATOM 1483 C C . THR A 1 192 ? -36.922 -11.290 33.004 1.00 77.81 192 THR A C 1
ATOM 1485 O O . THR A 1 192 ? -37.780 -10.561 33.508 1.00 77.81 192 THR A O 1
ATOM 1488 N N . GLU A 1 193 ? -35.625 -10.965 32.997 1.00 87.88 193 GLU A N 1
ATOM 1489 C CA . GLU A 1 193 ? -35.064 -9.822 33.726 1.00 87.88 193 GLU A CA 1
ATOM 1490 C C . GLU A 1 193 ? -34.261 -8.891 32.805 1.00 87.88 193 GLU A C 1
ATOM 1492 O O . GLU A 1 193 ? -33.394 -9.328 32.049 1.00 87.88 193 GLU A O 1
ATOM 1497 N N . VAL A 1 194 ? -34.557 -7.589 32.882 1.00 92.12 194 VAL A N 1
ATOM 1498 C CA . VAL A 1 194 ? -33.785 -6.529 32.220 1.00 92.12 194 VAL A CA 1
ATOM 1499 C C . VAL A 1 194 ? -32.571 -6.202 33.096 1.00 92.12 194 VAL A C 1
ATOM 1501 O O . VAL A 1 194 ? -32.755 -5.974 34.294 1.00 92.12 194 VAL A O 1
ATOM 1504 N N . PRO A 1 195 ? -31.341 -6.138 32.560 1.00 93.75 195 PRO A N 1
ATOM 1505 C CA . PRO A 1 195 ? -30.178 -5.740 33.345 1.00 93.75 195 PRO A CA 1
ATOM 1506 C C . PRO A 1 195 ? -30.332 -4.309 33.895 1.00 93.75 195 PRO A C 1
ATOM 1508 O O . PRO A 1 195 ? -30.555 -3.385 33.108 1.00 93.75 195 PRO A O 1
ATOM 1511 N N . PRO A 1 196 ? -30.175 -4.091 35.216 1.00 94.19 196 PRO A N 1
ATOM 1512 C CA . PRO A 1 196 ? -30.351 -2.772 35.836 1.00 94.19 196 PRO A CA 1
ATOM 1513 C C . PRO A 1 196 ? -29.376 -1.727 35.275 1.00 94.19 196 PRO A C 1
ATOM 1515 O O . PRO A 1 196 ? -29.735 -0.565 35.118 1.00 94.19 196 PRO A O 1
ATOM 1518 N N . LEU A 1 197 ? -28.164 -2.149 34.896 1.00 93.44 197 LEU A N 1
ATOM 1519 C CA . LEU A 1 197 ? -27.140 -1.262 34.344 1.00 93.44 197 LEU A CA 1
ATOM 1520 C C . LEU A 1 197 ? -27.537 -0.681 32.975 1.00 93.44 197 LEU A C 1
ATOM 1522 O O . LEU A 1 197 ? -27.421 0.525 32.768 1.00 93.44 197 LEU A O 1
ATOM 1526 N N . SER A 1 198 ? -28.054 -1.510 32.061 1.00 93.44 198 SER A N 1
ATOM 1527 C CA . SER A 1 198 ? -28.517 -1.047 30.744 1.00 93.44 198 SER A CA 1
ATOM 1528 C C . SER A 1 198 ? -29.755 -0.156 30.856 1.00 93.44 198 SER A C 1
ATOM 1530 O O . SER A 1 198 ? -29.872 0.825 30.123 1.00 93.44 198 SER A O 1
ATOM 1532 N N . LEU A 1 199 ? -30.654 -0.469 31.796 1.00 95.25 199 LEU A N 1
ATOM 1533 C CA . LEU A 1 199 ? -31.846 0.331 32.082 1.00 95.25 199 LEU A CA 1
ATOM 1534 C C . LEU A 1 199 ? -31.471 1.734 32.586 1.00 95.25 199 LEU A C 1
ATOM 1536 O O . LEU A 1 199 ? -31.958 2.719 32.039 1.00 95.25 199 LEU A O 1
ATOM 1540 N N . LEU A 1 200 ? -30.553 1.830 33.553 1.00 95.19 200 LEU A N 1
ATOM 1541 C CA . LEU A 1 200 ? -30.040 3.107 34.063 1.00 95.19 200 LEU A CA 1
ATOM 1542 C C . LEU A 1 200 ? -29.315 3.918 32.983 1.00 95.19 200 LEU A C 1
ATOM 1544 O O . LEU A 1 200 ? -29.549 5.117 32.852 1.00 95.19 200 LEU A O 1
ATOM 1548 N N . ARG A 1 201 ? -28.473 3.266 32.170 1.00 93.69 201 ARG A N 1
ATOM 1549 C CA . ARG A 1 201 ? -27.765 3.919 31.060 1.00 93.69 201 ARG A CA 1
ATOM 1550 C C . ARG A 1 201 ? -28.737 4.546 30.060 1.00 93.69 201 ARG A C 1
ATOM 1552 O O . ARG A 1 201 ? -28.538 5.688 29.656 1.00 93.69 201 ARG A O 1
ATOM 1559 N N . CYS A 1 202 ? -29.770 3.806 29.661 1.00 94.88 202 CYS A N 1
ATOM 1560 C CA . CYS A 1 202 ? -30.762 4.297 28.706 1.00 94.88 202 CYS A CA 1
ATOM 1561 C C . CYS A 1 202 ? -31.675 5.364 29.324 1.00 94.88 202 CYS A C 1
ATOM 1563 O O . CYS A 1 202 ? -32.014 6.326 28.648 1.00 94.88 202 CYS A O 1
ATOM 1565 N N . ALA A 1 203 ? -32.006 5.259 30.614 1.00 95.81 203 ALA A N 1
ATOM 1566 C CA . ALA A 1 203 ? -32.774 6.287 31.314 1.00 95.81 203 ALA A CA 1
ATOM 1567 C C . ALA A 1 203 ? -32.019 7.621 31.400 1.00 95.81 203 ALA A C 1
ATOM 1569 O O . ALA A 1 203 ? -32.595 8.666 31.119 1.00 95.81 203 ALA A O 1
ATOM 1570 N N . LEU A 1 204 ? -30.719 7.589 31.715 1.00 94.69 204 LEU A N 1
ATOM 1571 C CA . LEU A 1 204 ? -29.874 8.787 31.705 1.00 94.69 204 LEU A CA 1
ATOM 1572 C C . LEU A 1 204 ? -29.721 9.374 30.295 1.00 94.69 204 LEU A C 1
ATOM 1574 O O . LEU A 1 204 ? -29.698 10.591 30.135 1.00 94.69 204 LEU A O 1
ATOM 1578 N N . ALA A 1 205 ? -29.635 8.523 29.269 1.00 93.44 205 ALA A N 1
ATOM 1579 C CA . ALA A 1 205 ? -29.575 8.971 27.880 1.00 93.44 205 ALA A CA 1
ATOM 1580 C C . ALA A 1 205 ? -30.894 9.611 27.403 1.00 93.44 205 ALA A C 1
ATOM 1582 O O . ALA A 1 205 ? -30.843 10.596 26.667 1.00 93.44 205 ALA A O 1
ATOM 1583 N N . ASP A 1 206 ? -32.044 9.095 27.848 1.00 94.81 206 ASP A N 1
ATOM 1584 C CA . ASP A 1 206 ? -33.380 9.609 27.511 1.00 94.81 206 ASP A CA 1
ATOM 1585 C C . ASP A 1 206 ? -33.681 10.969 28.140 1.00 94.81 206 ASP A C 1
ATOM 1587 O O . ASP A 1 206 ? -34.270 11.830 27.486 1.00 94.81 206 ASP A O 1
ATOM 1591 N N . ILE A 1 207 ? -33.258 11.185 29.391 1.00 93.62 207 ILE A N 1
ATOM 1592 C CA . ILE A 1 207 ? -33.414 12.483 30.070 1.00 93.62 207 ILE A CA 1
ATOM 1593 C C . ILE A 1 207 ? -32.553 13.563 29.383 1.00 93.62 207 ILE A C 1
ATOM 1595 O O . ILE A 1 207 ? -32.882 14.751 29.406 1.00 93.62 207 ILE A O 1
ATOM 1599 N N . GLY A 1 208 ? -31.498 13.138 28.685 1.00 86.62 208 GLY A N 1
ATOM 1600 C CA . GLY A 1 208 ? -30.632 13.993 27.887 1.00 86.62 208 GLY A CA 1
ATOM 1601 C C . GLY A 1 208 ? -29.542 14.690 28.711 1.00 86.62 208 GLY A C 1
ATOM 1602 O O . GLY A 1 208 ? -29.521 14.621 29.941 1.00 86.62 208 GLY A O 1
ATOM 1603 N N . PRO A 1 209 ? -28.588 15.357 28.040 1.00 80.31 209 PRO A N 1
ATOM 1604 C CA . PRO A 1 209 ? -27.488 16.044 28.703 1.00 80.31 209 PRO A CA 1
ATOM 1605 C C . PRO A 1 209 ? -27.968 17.382 29.283 1.00 80.31 209 PRO A C 1
ATOM 1607 O O . PRO A 1 209 ? -27.804 18.436 28.667 1.00 80.31 209 PRO A O 1
ATOM 1610 N N . THR A 1 210 ? -28.577 17.361 30.467 1.00 78.00 210 THR A N 1
ATOM 1611 C CA . THR A 1 210 ? -28.692 18.568 31.296 1.00 78.00 210 THR A CA 1
ATOM 1612 C C . THR A 1 210 ? -27.309 18.950 31.820 1.00 78.00 210 THR A C 1
ATOM 1614 O O . THR A 1 210 ? -26.472 18.088 32.081 1.00 78.00 210 THR A O 1
ATOM 1617 N N . THR A 1 211 ? -27.034 20.250 31.949 1.00 73.38 211 THR A N 1
ATOM 1618 C CA . THR A 1 211 ? -25.696 20.765 32.301 1.00 73.38 211 THR A CA 1
ATOM 1619 C C . THR A 1 211 ? -25.165 20.239 33.630 1.00 73.38 211 THR A C 1
ATOM 1621 O O . THR A 1 211 ? -23.954 20.137 33.781 1.00 73.38 211 THR A O 1
ATOM 1624 N N . SER A 1 212 ? -26.055 19.893 34.561 1.00 80.31 212 SER A N 1
ATOM 1625 C CA . SER A 1 212 ? -25.722 19.316 35.863 1.00 80.31 212 SER A CA 1
ATOM 1626 C C . SER A 1 212 ? -26.012 17.816 35.962 1.00 80.31 212 SER A C 1
ATOM 1628 O O . SER A 1 212 ? -25.567 17.203 36.915 1.00 80.31 212 SER A O 1
ATOM 1630 N N . GLY A 1 213 ? -26.699 17.198 34.992 1.00 87.81 213 GLY A N 1
ATOM 1631 C CA . GLY A 1 213 ? -27.223 15.828 35.091 1.00 87.81 213 GLY A CA 1
ATOM 1632 C C . GLY A 1 213 ? -28.553 15.741 35.864 1.00 87.81 213 GLY A C 1
ATOM 1633 O O . GLY A 1 213 ? -28.904 16.664 36.601 1.00 87.81 213 GLY A O 1
ATOM 1634 N N . PRO A 1 214 ? -29.347 14.671 35.687 1.00 94.06 214 PRO A N 1
ATOM 1635 C CA . PRO A 1 214 ? -30.600 14.485 36.417 1.00 94.06 214 PRO A CA 1
ATOM 1636 C C . PRO A 1 214 ? -30.371 14.179 37.895 1.00 94.06 214 PRO A C 1
ATOM 1638 O O . PRO A 1 214 ? -29.423 13.480 38.271 1.00 94.06 214 PRO A O 1
ATOM 1641 N N . THR A 1 215 ? -31.279 14.679 38.729 1.00 94.38 215 THR A N 1
ATOM 1642 C CA . THR A 1 215 ? -31.342 14.295 40.144 1.00 94.38 215 THR A CA 1
ATOM 1643 C C . THR A 1 215 ? -31.852 12.862 40.296 1.00 94.38 215 THR A C 1
ATOM 1645 O O . THR A 1 215 ? -32.514 12.317 39.408 1.00 94.38 215 THR A O 1
ATOM 1648 N N . THR A 1 216 ? -31.561 12.235 41.438 1.00 94.06 216 THR A N 1
ATOM 1649 C CA . THR A 1 216 ? -32.080 10.898 41.771 1.00 94.06 216 THR A CA 1
ATOM 1650 C C . THR A 1 216 ? -33.602 10.817 41.607 1.00 94.06 216 THR A C 1
ATOM 1652 O O . THR A 1 216 ? -34.104 9.884 40.981 1.00 94.06 216 THR A O 1
ATOM 1655 N N . ASP A 1 217 ? -34.334 11.813 42.108 1.00 94.06 217 ASP A N 1
ATOM 1656 C CA . ASP A 1 217 ? -35.798 11.820 42.074 1.00 94.06 217 ASP A CA 1
ATOM 1657 C C . ASP A 1 217 ? -36.337 11.936 40.644 1.00 94.06 217 ASP A C 1
ATOM 1659 O O . ASP A 1 217 ? -37.259 11.210 40.273 1.00 94.06 217 ASP A O 1
ATOM 1663 N N . GLU A 1 218 ? -35.728 12.781 39.806 1.00 94.69 218 GLU A N 1
ATOM 1664 C CA . GLU A 1 218 ? -36.078 12.895 38.385 1.00 94.69 218 GLU A CA 1
ATOM 1665 C C . GLU A 1 218 ? -35.798 11.596 37.622 1.00 94.69 218 GLU A C 1
ATOM 1667 O O . GLU A 1 218 ? -36.616 11.167 36.804 1.00 94.69 218 GLU A O 1
ATOM 1672 N N . LEU A 1 219 ? -34.669 10.939 37.914 1.00 95.25 219 LEU A N 1
ATOM 1673 C CA . LEU A 1 219 ? -34.290 9.674 37.291 1.00 95.25 219 LEU A CA 1
ATOM 1674 C C . LEU A 1 219 ? -35.303 8.568 37.609 1.00 95.25 219 LEU A C 1
ATOM 1676 O O . LEU A 1 219 ? -35.771 7.875 36.702 1.00 95.25 219 LEU A O 1
ATOM 1680 N N . PHE A 1 220 ? -35.672 8.413 38.883 1.00 95.19 220 PHE A N 1
ATOM 1681 C CA . PHE A 1 220 ? -36.659 7.415 39.290 1.00 95.19 220 PHE A CA 1
ATOM 1682 C C . PHE A 1 220 ? -38.070 7.779 38.824 1.00 95.19 220 PHE A C 1
ATOM 1684 O O . PHE A 1 220 ? -38.782 6.894 38.356 1.00 95.19 220 PHE A O 1
ATOM 1691 N N . ALA A 1 221 ? -38.464 9.055 38.847 1.00 95.62 221 ALA A N 1
ATOM 1692 C CA . ALA A 1 221 ? -39.744 9.498 38.293 1.00 95.62 221 ALA A CA 1
ATOM 1693 C C . ALA A 1 221 ? -39.860 9.167 36.794 1.00 95.62 221 ALA A C 1
ATOM 1695 O O . ALA A 1 221 ? -40.895 8.661 36.350 1.00 95.62 221 ALA A O 1
ATOM 1696 N N . HIS A 1 222 ? -38.787 9.375 36.022 1.00 95.81 222 HIS A N 1
ATOM 1697 C CA . HIS A 1 222 ? -38.735 8.996 34.609 1.00 95.81 222 HIS A CA 1
ATOM 1698 C C . HIS A 1 222 ? -38.834 7.473 34.421 1.00 95.81 222 HIS A C 1
ATOM 1700 O O . HIS A 1 222 ? -39.610 6.995 33.587 1.00 95.81 222 HIS A O 1
ATOM 1706 N N . LEU A 1 223 ? -38.102 6.695 35.227 1.00 95.94 223 LEU A N 1
ATOM 1707 C CA . LEU A 1 223 ? -38.159 5.232 35.196 1.00 95.94 223 LEU A CA 1
ATOM 1708 C C . LEU A 1 223 ? -39.549 4.688 35.544 1.00 95.94 223 LEU A C 1
ATOM 1710 O O . LEU A 1 223 ? -40.044 3.822 34.825 1.00 95.94 223 LEU A O 1
ATOM 1714 N N . TYR A 1 224 ? -40.206 5.207 36.584 1.00 95.75 224 TYR A N 1
ATOM 1715 C CA . TYR A 1 224 ? -41.562 4.794 36.960 1.00 95.75 224 TYR A CA 1
ATOM 1716 C C . TYR A 1 224 ? -42.595 5.162 35.890 1.00 95.75 224 TYR A C 1
ATOM 1718 O O . TYR A 1 224 ? -43.495 4.371 35.616 1.00 95.75 224 TYR A O 1
ATOM 1726 N N . GLY A 1 225 ? -42.431 6.309 35.222 1.00 95.88 225 GLY A N 1
ATOM 1727 C CA . GLY A 1 225 ? -43.303 6.713 34.118 1.00 95.88 225 GLY A CA 1
ATOM 1728 C C . GLY A 1 225 ? -43.204 5.799 32.891 1.00 95.88 225 GLY A C 1
ATOM 1729 O O . GLY A 1 225 ? -44.209 5.538 32.230 1.00 95.88 225 GLY A O 1
ATOM 1730 N N . LYS A 1 226 ? -42.005 5.288 32.586 1.00 95.94 226 LYS A N 1
ATOM 1731 C CA . LYS A 1 226 ? -41.754 4.411 31.427 1.00 95.94 226 LYS A CA 1
ATOM 1732 C C . LYS A 1 226 ? -41.950 2.923 31.727 1.00 95.94 226 LYS A C 1
ATOM 1734 O O . LYS A 1 226 ? -42.288 2.151 30.831 1.00 95.94 226 LYS A O 1
ATOM 1739 N N . VAL A 1 227 ? -41.729 2.502 32.971 1.00 94.81 227 VAL A N 1
ATOM 1740 C CA . VAL A 1 227 ? -41.634 1.093 33.369 1.00 94.81 227 VAL A CA 1
ATOM 1741 C C . VAL A 1 227 ? -42.612 0.806 34.520 1.00 94.81 227 VAL A C 1
ATOM 1743 O O . VAL A 1 227 ? -42.203 0.723 35.676 1.00 94.81 227 VAL A O 1
ATOM 1746 N N . PRO A 1 228 ? -43.913 0.590 34.239 1.00 92.94 228 PRO A N 1
ATOM 1747 C CA . PRO A 1 228 ? -44.944 0.507 35.282 1.00 92.94 228 PRO A CA 1
ATOM 1748 C C . PRO A 1 228 ? -44.789 -0.704 36.214 1.00 92.94 228 PRO A C 1
ATOM 1750 O O . PRO A 1 228 ? -45.194 -0.667 37.369 1.00 92.94 228 PRO A O 1
ATOM 1753 N N . TRP A 1 229 ? -44.166 -1.794 35.750 1.00 91.81 229 TRP A N 1
ATOM 1754 C CA . TRP A 1 229 ? -43.913 -2.970 36.593 1.00 91.81 229 TRP A CA 1
ATOM 1755 C C . TRP A 1 229 ? -42.828 -2.732 37.653 1.00 91.81 229 TRP A C 1
ATOM 1757 O O . TRP A 1 229 ? -42.712 -3.528 38.584 1.00 91.81 229 TRP A O 1
ATOM 1767 N N . LEU A 1 230 ? -42.040 -1.658 37.523 1.00 92.75 230 LEU A N 1
ATOM 1768 C CA . LEU A 1 230 ? -40.979 -1.323 38.466 1.00 92.75 230 LEU A CA 1
ATOM 1769 C C . LEU A 1 230 ? -41.546 -0.960 39.844 1.00 92.75 230 LEU A C 1
ATOM 1771 O O . LEU A 1 230 ? -40.923 -1.287 40.848 1.00 92.75 230 LEU A O 1
ATOM 1775 N N . GLU A 1 231 ? -42.732 -0.346 39.903 1.00 92.50 231 GLU A N 1
ATOM 1776 C CA . GLU A 1 231 ? -43.390 0.083 41.148 1.00 92.50 231 GLU A CA 1
ATOM 1777 C C . GLU A 1 231 ? -43.738 -1.101 42.071 1.00 92.50 231 GLU A C 1
ATOM 1779 O O . GLU A 1 231 ? -43.604 -1.008 43.288 1.00 92.50 231 GLU A O 1
ATOM 1784 N N . GLY A 1 232 ? -44.099 -2.255 41.499 1.00 91.75 232 GLY A N 1
ATOM 1785 C CA . GLY A 1 232 ? -44.434 -3.467 42.258 1.00 91.75 232 GLY A CA 1
ATOM 1786 C C . GLY A 1 232 ? -43.236 -4.339 42.654 1.00 91.75 232 GLY A C 1
ATOM 1787 O O . GLY A 1 232 ? -43.402 -5.301 43.402 1.00 91.75 232 GLY A O 1
ATOM 1788 N N . ALA A 1 233 ? -42.034 -4.043 42.151 1.00 91.94 233 ALA A N 1
ATOM 1789 C CA . ALA A 1 233 ? -40.860 -4.906 42.267 1.00 91.94 233 ALA A CA 1
ATOM 1790 C C . ALA A 1 233 ? -39.772 -4.290 43.164 1.00 91.94 233 ALA A C 1
ATOM 1792 O O . ALA A 1 233 ? -38.680 -3.963 42.696 1.00 91.94 233 ALA A O 1
ATOM 1793 N N . SER A 1 234 ? -40.037 -4.187 44.470 1.00 93.56 234 SER A N 1
ATOM 1794 C CA . SER A 1 234 ? -39.103 -3.601 45.454 1.00 93.56 234 SER A CA 1
ATOM 1795 C C . SER A 1 234 ? -37.705 -4.238 45.429 1.00 93.56 234 SER A C 1
ATOM 1797 O O . SER A 1 234 ? -36.696 -3.541 45.471 1.00 93.56 234 SER A O 1
ATOM 1799 N N . ALA A 1 235 ? -37.622 -5.560 45.255 1.00 95.00 235 ALA A N 1
ATOM 1800 C CA . ALA A 1 235 ? -36.345 -6.272 45.157 1.00 95.00 235 ALA A CA 1
ATOM 1801 C C . ALA A 1 235 ? -35.524 -5.906 43.906 1.00 95.00 235 ALA A C 1
ATOM 1803 O O . ALA A 1 235 ? -34.311 -6.105 43.887 1.00 95.00 235 ALA A O 1
ATOM 1804 N N . TYR A 1 236 ? -36.168 -5.424 42.839 1.00 93.88 236 TYR A N 1
ATOM 1805 C CA . TYR A 1 236 ? -35.480 -4.948 41.640 1.00 93.88 236 TYR A CA 1
ATOM 1806 C C . TYR A 1 236 ? -35.089 -3.473 41.780 1.00 93.88 236 TYR A C 1
ATOM 1808 O O . TYR A 1 236 ? -33.995 -3.107 41.366 1.00 93.88 236 TYR A O 1
ATOM 1816 N N . GLN A 1 237 ? -35.929 -2.651 42.419 1.00 94.38 237 GLN A N 1
ATOM 1817 C CA . GLN A 1 237 ? -35.587 -1.264 42.759 1.00 94.38 237 GLN A CA 1
ATOM 1818 C C . GLN A 1 237 ? -34.313 -1.196 43.608 1.00 94.38 237 GLN A C 1
ATOM 1820 O O . GLN A 1 237 ? -33.401 -0.449 43.268 1.00 94.38 237 GLN A O 1
ATOM 1825 N N . GLU A 1 238 ? -34.204 -2.048 44.633 1.00 95.94 238 GLU A N 1
ATOM 1826 C CA . GLU A 1 238 ? -33.002 -2.127 45.471 1.00 95.94 238 GLU A CA 1
ATOM 1827 C C . GLU A 1 238 ? -31.764 -2.505 44.647 1.00 95.94 238 GLU A C 1
ATOM 1829 O O . GLU A 1 238 ? -30.708 -1.907 44.804 1.00 95.94 238 GLU A O 1
ATOM 1834 N N . ARG A 1 239 ? -31.896 -3.436 43.689 1.00 96.12 239 ARG A N 1
ATOM 1835 C CA . ARG A 1 239 ? -30.795 -3.796 42.776 1.00 96.12 239 ARG A CA 1
ATOM 1836 C C . ARG A 1 239 ? -30.399 -2.642 41.857 1.00 96.12 239 ARG A C 1
ATOM 1838 O O . ARG A 1 239 ? -29.215 -2.458 41.597 1.00 96.12 239 ARG A O 1
ATOM 1845 N N . VAL A 1 240 ? -31.364 -1.883 41.339 1.00 95.44 240 VAL A N 1
ATOM 1846 C CA . VAL A 1 240 ? -31.098 -0.693 40.513 1.00 95.44 240 VAL A CA 1
ATOM 1847 C C . VAL A 1 240 ? -30.354 0.355 41.338 1.00 95.44 240 VAL A C 1
ATOM 1849 O O . VAL A 1 240 ? -29.333 0.868 40.888 1.00 95.44 240 VAL A O 1
ATOM 1852 N N . TRP A 1 241 ? -30.815 0.611 42.560 1.00 94.88 241 TRP A N 1
ATOM 1853 C CA . TRP A 1 241 ? -30.171 1.529 43.494 1.00 94.88 241 TRP A CA 1
ATOM 1854 C C . TRP A 1 241 ? -28.753 1.085 43.865 1.00 94.88 241 TRP A C 1
ATOM 1856 O O . TRP A 1 241 ? -27.810 1.875 43.825 1.00 94.88 241 TRP A O 1
ATOM 1866 N N . GLN A 1 242 ? -28.581 -0.202 44.152 1.00 96.00 242 GLN A N 1
ATOM 1867 C CA . GLN A 1 242 ? -27.287 -0.800 44.440 1.00 96.00 242 GLN A CA 1
ATOM 1868 C C . GLN A 1 242 ? -26.328 -0.638 43.255 1.00 96.00 242 GLN A C 1
ATOM 1870 O O . G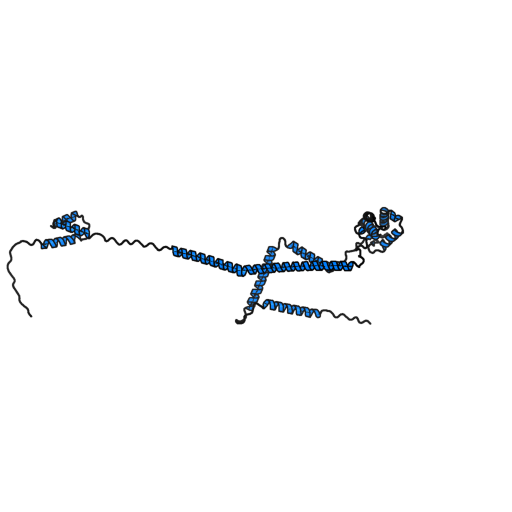LN A 1 242 ? -25.202 -0.192 43.437 1.00 96.00 242 GLN A O 1
ATOM 1875 N N . VAL A 1 243 ? -26.775 -0.910 42.025 1.00 94.81 243 VAL A N 1
ATOM 1876 C CA . VAL A 1 243 ? -25.949 -0.748 40.817 1.00 94.81 243 VAL A CA 1
ATOM 1877 C C . VAL A 1 243 ? -25.595 0.715 40.552 1.00 94.81 243 VAL A C 1
ATOM 1879 O O . VAL A 1 243 ? -24.476 0.990 40.115 1.00 94.81 243 VAL A O 1
ATOM 1882 N N . LEU A 1 244 ? -26.506 1.649 40.833 1.00 95.06 244 LEU A N 1
ATOM 1883 C CA . LEU A 1 244 ? -26.244 3.083 40.710 1.00 95.06 244 LEU A CA 1
ATOM 1884 C C . LEU A 1 244 ? -25.112 3.530 41.654 1.00 95.06 244 LEU A C 1
ATOM 1886 O O . LEU A 1 244 ? -24.243 4.285 41.234 1.00 95.06 244 LEU A O 1
ATOM 1890 N N . ASN A 1 245 ? -25.082 3.005 42.884 1.00 94.75 245 ASN A N 1
ATOM 1891 C CA . ASN A 1 245 ? -24.086 3.365 43.899 1.00 94.75 245 ASN A CA 1
ATOM 1892 C C . ASN A 1 245 ? -22.770 2.572 43.809 1.00 94.75 245 ASN A C 1
ATOM 1894 O O . ASN A 1 245 ? -21.704 3.110 44.095 1.00 94.75 245 ASN A O 1
ATOM 1898 N N . GLU A 1 246 ? -22.824 1.287 43.453 1.00 94.56 246 GLU A N 1
ATOM 1899 C CA . GLU A 1 246 ? -21.652 0.402 43.452 1.00 94.56 246 GLU A CA 1
ATOM 1900 C C . GLU A 1 246 ? -20.872 0.439 42.137 1.00 94.56 246 GLU A C 1
ATOM 1902 O O . GLU A 1 246 ? -19.672 0.147 42.121 1.00 94.56 246 GLU A O 1
ATOM 1907 N N . SER A 1 247 ? -21.528 0.743 41.011 1.00 91.00 247 SER A N 1
ATOM 1908 C CA . SER A 1 247 ? -20.855 0.640 39.720 1.00 91.00 247 SER A CA 1
ATOM 1909 C C . SER A 1 247 ? -20.049 1.906 39.396 1.00 91.00 247 SER A C 1
ATOM 1911 O O . SER A 1 247 ? -20.585 3.012 39.398 1.00 91.00 247 SER A O 1
ATOM 1913 N N . PRO A 1 248 ? -18.767 1.773 39.004 1.00 90.62 248 PRO A N 1
ATOM 1914 C CA . PRO A 1 248 ? -17.885 2.916 38.738 1.00 90.62 248 PRO A CA 1
ATOM 1915 C C . PRO A 1 248 ? -18.236 3.673 37.447 1.00 90.62 248 PRO A C 1
ATOM 1917 O O . PRO A 1 248 ? -17.495 4.555 37.022 1.00 90.62 248 PRO A O 1
ATOM 1920 N N . ARG A 1 249 ? -19.318 3.280 36.765 1.00 88.44 249 ARG A N 1
ATOM 1921 C CA . ARG A 1 249 ? -19.773 3.899 35.515 1.00 88.44 249 ARG A CA 1
ATOM 1922 C C . ARG A 1 249 ? -20.721 5.057 35.732 1.00 88.44 249 ARG A C 1
ATOM 1924 O O . ARG A 1 249 ? -20.869 5.874 34.827 1.00 88.44 249 ARG A O 1
ATOM 1931 N N . PHE A 1 250 ? -21.363 5.100 36.889 1.00 92.88 250 PHE A N 1
ATOM 1932 C CA . PHE A 1 250 ? -22.173 6.231 37.286 1.00 92.88 250 PHE A CA 1
ATOM 1933 C C . PHE A 1 250 ? -21.339 7.077 38.241 1.00 92.88 250 PHE A C 1
ATOM 1935 O O . PHE A 1 250 ? -20.807 6.578 39.230 1.00 92.88 250 PHE A O 1
ATOM 1942 N N . SER A 1 251 ? -21.180 8.355 37.913 1.00 91.88 251 SER A N 1
ATOM 1943 C CA . SER A 1 251 ? -20.577 9.333 38.812 1.00 91.88 251 SER A CA 1
ATOM 1944 C C . SER A 1 251 ? -21.662 10.228 39.378 1.00 91.88 251 SER A C 1
ATOM 1946 O O . SER A 1 251 ? -22.414 10.842 38.620 1.00 91.88 251 SER A O 1
ATOM 1948 N N . SER A 1 252 ? -21.714 10.300 40.707 1.00 92.94 252 SER A N 1
ATOM 1949 C CA . SER A 1 252 ? -22.506 11.286 41.433 1.00 92.94 252 SER A CA 1
ATOM 1950 C C . SER A 1 252 ? -21.669 12.549 41.618 1.00 92.94 252 SER A C 1
ATOM 1952 O O . SER A 1 252 ? -20.670 12.527 42.339 1.00 92.94 252 SER A O 1
ATOM 1954 N N . SER A 1 253 ? -22.066 13.647 40.983 1.00 90.38 253 SER A N 1
ATOM 1955 C CA . SER A 1 253 ? -21.545 14.984 41.271 1.00 90.38 253 SER A CA 1
ATOM 1956 C C . SER A 1 253 ? -22.522 15.709 42.188 1.00 90.38 253 SER A C 1
ATOM 1958 O O . SER A 1 253 ? -23.694 15.866 41.853 1.00 90.38 253 SER A O 1
ATOM 1960 N N . VAL A 1 254 ? -22.044 16.150 43.350 1.00 87.44 254 VAL A N 1
ATOM 1961 C CA . VAL A 1 254 ? -22.806 17.032 44.241 1.00 87.44 254 VAL A CA 1
ATOM 1962 C C . VAL A 1 254 ? -22.432 18.460 43.858 1.00 87.44 254 VAL A C 1
ATOM 1964 O O . VAL A 1 254 ? -21.379 18.961 44.249 1.00 87.44 254 VAL A O 1
ATOM 1967 N N . GLU A 1 255 ? -23.243 19.083 43.007 1.00 78.75 255 GLU A N 1
ATOM 1968 C CA . GLU A 1 255 ? -23.059 20.468 42.567 1.00 78.75 255 GLU A CA 1
ATOM 1969 C C . GLU A 1 255 ? -24.283 21.291 42.968 1.00 78.75 255 GLU A C 1
ATOM 1971 O O . GLU A 1 255 ? -25.299 21.289 42.283 1.00 78.75 255 GLU A O 1
ATOM 1976 N N . GLY A 1 256 ? -24.193 22.017 44.084 1.00 78.06 256 GLY A N 1
ATOM 1977 C CA . GLY A 1 256 ? -25.239 22.954 44.486 1.00 78.06 256 GLY A CA 1
ATOM 1978 C C . GLY A 1 256 ? -25.283 23.224 45.991 1.00 78.06 256 GLY A C 1
ATOM 1979 O O . GLY A 1 256 ? -24.687 22.482 46.768 1.00 78.06 256 GLY A O 1
ATOM 1980 N N . PRO A 1 257 ? -25.982 24.291 46.419 1.00 77.00 257 PRO A N 1
ATOM 1981 C CA . PRO A 1 257 ? -26.216 24.591 47.834 1.00 77.00 257 PRO A CA 1
ATOM 1982 C C . PRO A 1 257 ? -27.168 23.593 48.516 1.00 77.00 257 PRO A C 1
ATOM 1984 O O . PRO A 1 257 ? -27.202 23.544 49.742 1.00 77.00 257 PRO A O 1
ATOM 1987 N N . ASP A 1 258 ? -27.913 22.809 47.729 1.00 80.69 258 ASP A N 1
ATOM 1988 C CA . ASP A 1 258 ? -28.957 21.894 48.204 1.00 80.69 258 ASP A CA 1
ATOM 1989 C C . ASP A 1 258 ? -28.450 20.457 48.450 1.00 80.69 258 ASP A C 1
ATOM 1991 O O . ASP A 1 258 ? -29.251 19.576 48.755 1.00 80.69 258 ASP A O 1
ATOM 1995 N N . ASP A 1 259 ? -27.136 20.203 48.326 1.00 84.56 259 ASP A N 1
ATOM 1996 C CA . ASP A 1 259 ? -26.510 18.875 48.507 1.00 84.56 259 ASP A CA 1
ATOM 1997 C C . ASP A 1 259 ? -27.160 17.756 47.656 1.00 84.56 259 ASP A C 1
ATOM 1999 O O . ASP A 1 259 ? -27.098 16.564 47.972 1.00 84.56 259 ASP A O 1
ATOM 2003 N N . THR A 1 260 ? -27.785 18.123 46.536 1.00 89.38 260 THR A N 1
ATOM 2004 C CA . THR A 1 260 ? -28.459 17.189 45.635 1.00 89.38 260 THR A CA 1
ATOM 2005 C C . THR A 1 260 ? -27.454 16.459 44.744 1.00 89.38 260 THR A C 1
ATOM 2007 O O . THR A 1 260 ? -26.625 17.052 44.053 1.00 89.38 260 THR A O 1
ATOM 2010 N N . ALA A 1 261 ? -27.520 15.125 44.773 1.00 91.25 261 ALA A N 1
ATOM 2011 C CA . ALA A 1 261 ? -26.689 14.259 43.947 1.00 91.25 261 ALA A CA 1
ATOM 2012 C C . ALA A 1 261 ? -27.202 14.246 42.502 1.00 91.25 261 ALA A C 1
ATOM 2014 O O . ALA A 1 261 ? -28.326 13.805 42.235 1.00 91.25 261 ALA A O 1
ATOM 2015 N N . HIS A 1 262 ? -26.362 14.697 41.574 1.00 92.94 262 HIS A N 1
ATOM 2016 C CA . HIS A 1 262 ? -26.618 14.587 40.148 1.00 92.94 262 HIS A CA 1
ATOM 2017 C C . HIS A 1 262 ? -25.840 13.426 39.538 1.00 92.94 262 HIS A C 1
ATOM 2019 O O . HIS A 1 262 ? -24.651 13.247 39.808 1.00 92.94 262 HIS A O 1
ATOM 2025 N N . TRP A 1 263 ? -26.502 12.649 38.684 1.00 94.19 263 TRP A N 1
ATOM 2026 C CA . TRP A 1 263 ? -25.926 11.436 38.110 1.00 94.19 263 TRP A CA 1
ATOM 2027 C C . TRP A 1 263 ? -25.521 11.626 36.656 1.00 94.19 263 TRP A C 1
ATOM 2029 O O . TRP A 1 263 ? -26.287 12.116 35.830 1.00 94.19 263 TRP A O 1
ATOM 2039 N N . SER A 1 264 ? -24.323 11.164 36.314 1.00 92.19 264 SER A N 1
ATOM 2040 C CA . SER A 1 264 ? -23.835 11.117 34.936 1.00 92.19 264 SER A CA 1
ATOM 2041 C C . SER A 1 264 ? -23.267 9.740 34.603 1.00 92.19 264 SER A C 1
ATOM 2043 O O . SER A 1 264 ? -22.680 9.063 35.449 1.00 92.19 264 SER A O 1
ATOM 2045 N N . TYR A 1 265 ? -23.467 9.308 33.356 1.00 91.31 265 TYR A N 1
ATOM 2046 C CA . TYR A 1 265 ? -22.894 8.067 32.839 1.00 91.31 265 TYR A CA 1
ATOM 2047 C C . TYR A 1 265 ? -21.549 8.355 32.173 1.00 91.31 265 TYR A C 1
ATOM 2049 O O . TYR A 1 265 ? -21.489 9.074 31.173 1.00 91.31 265 TYR A O 1
ATOM 2057 N N . ILE A 1 266 ? -20.476 7.764 32.695 1.00 86.88 266 ILE A N 1
ATOM 2058 C CA . ILE A 1 266 ? -19.139 7.863 32.113 1.00 86.88 266 ILE A CA 1
ATOM 2059 C C . ILE A 1 266 ? -18.965 6.705 31.118 1.00 86.88 266 ILE A C 1
ATOM 2061 O O . ILE A 1 266 ? -18.876 5.544 31.535 1.00 86.88 266 ILE A O 1
ATOM 2065 N N . PRO A 1 267 ? -18.894 6.967 29.797 1.00 79.88 267 PRO A N 1
ATOM 2066 C CA . PRO A 1 267 ? -18.594 5.917 28.836 1.00 79.88 267 PRO A CA 1
ATOM 2067 C C . PRO A 1 267 ? -17.182 5.383 29.090 1.00 79.88 267 PRO A C 1
ATOM 2069 O O . PRO A 1 267 ? -16.241 6.157 29.272 1.00 79.88 267 PRO A O 1
ATOM 2072 N N . VAL A 1 268 ? -17.028 4.054 29.090 1.00 75.19 268 VAL A N 1
ATOM 2073 C CA . VAL A 1 268 ? -15.717 3.412 29.253 1.00 75.19 268 VAL A CA 1
ATOM 2074 C C . VAL A 1 268 ? -14.791 3.940 28.151 1.00 75.19 268 VAL A C 1
ATOM 2076 O O . VAL A 1 268 ? -15.104 3.756 26.969 1.00 75.19 268 VAL A O 1
ATOM 2079 N N . PRO A 1 269 ? -13.674 4.608 28.498 1.00 71.81 269 PRO A N 1
ATOM 2080 C CA . PRO A 1 269 ? -12.736 5.074 27.494 1.00 71.81 269 PRO A CA 1
ATOM 2081 C C . PRO A 1 269 ? -12.199 3.857 26.732 1.00 71.81 269 PRO A C 1
ATOM 2083 O O . PRO A 1 269 ? -11.935 2.819 27.351 1.00 71.81 269 PRO A O 1
ATOM 2086 N N . PRO A 1 270 ? -12.052 3.943 25.397 1.00 73.19 270 PRO A N 1
ATOM 2087 C CA . PRO A 1 270 ? -11.526 2.833 24.620 1.00 73.19 270 PRO A CA 1
ATOM 2088 C C . PRO A 1 270 ? -10.173 2.414 25.213 1.00 73.19 270 PRO A C 1
ATOM 2090 O O . PRO A 1 270 ? -9.365 3.288 25.548 1.00 73.19 270 PRO A O 1
ATOM 2093 N N . PRO A 1 271 ? -9.922 1.102 25.390 1.00 73.25 271 PRO A N 1
ATOM 2094 C CA . PRO A 1 271 ? -8.676 0.641 25.980 1.00 73.25 271 PRO A CA 1
ATOM 2095 C C . PRO A 1 271 ? -7.495 1.215 25.184 1.00 73.25 271 PRO A C 1
ATOM 2097 O O . PRO A 1 271 ? -7.565 1.268 23.950 1.00 73.25 271 PRO A O 1
ATOM 2100 N N . PRO A 1 272 ? -6.419 1.663 25.859 1.00 75.00 272 PRO A N 1
ATOM 2101 C CA . PRO A 1 272 ? -5.285 2.273 25.183 1.00 75.00 272 PRO A CA 1
ATOM 2102 C C . PRO A 1 272 ? -4.733 1.299 24.142 1.00 75.00 272 PRO A C 1
ATOM 2104 O O . PRO A 1 272 ? -4.527 0.116 24.428 1.00 75.00 272 PRO A O 1
ATOM 2107 N N . ALA A 1 273 ? -4.527 1.796 22.920 1.00 72.31 273 ALA A N 1
ATOM 2108 C CA . ALA A 1 273 ? -4.053 0.979 21.815 1.00 72.31 273 ALA A CA 1
ATOM 2109 C C . ALA A 1 273 ? -2.750 0.277 22.217 1.00 72.31 273 ALA A C 1
ATOM 2111 O O . ALA A 1 273 ? -1.766 0.912 22.603 1.00 72.31 273 ALA A O 1
ATOM 2112 N N . THR A 1 274 ? -2.741 -1.052 22.133 1.00 83.12 274 THR A N 1
ATOM 2113 C CA . THR A 1 274 ? -1.513 -1.817 22.354 1.00 83.12 274 THR A CA 1
ATOM 2114 C C . THR A 1 274 ? -0.465 -1.400 21.312 1.00 83.12 274 THR A C 1
ATOM 2116 O O . THR A 1 274 ? -0.826 -1.036 20.186 1.00 83.12 274 THR A O 1
ATOM 2119 N N . PRO A 1 275 ? 0.843 -1.471 21.622 1.00 80.69 275 PRO A N 1
ATOM 2120 C CA . PRO A 1 275 ? 1.898 -1.049 20.692 1.00 80.69 275 PRO A CA 1
ATOM 2121 C C . PRO A 1 275 ? 1.833 -1.787 19.342 1.00 80.69 275 PRO A C 1
ATOM 2123 O O . PRO A 1 275 ? 2.227 -1.248 18.306 1.00 80.69 275 PRO A O 1
ATOM 2126 N N . ALA A 1 276 ? 1.271 -3.000 19.327 1.00 80.19 276 ALA A N 1
ATOM 2127 C CA . ALA A 1 276 ? 1.017 -3.752 18.106 1.00 80.19 276 ALA A CA 1
ATOM 2128 C C . ALA A 1 276 ? -0.056 -3.088 17.223 1.00 80.19 276 ALA A C 1
ATOM 2130 O O . ALA A 1 276 ? 0.160 -2.937 16.024 1.00 80.19 276 ALA A O 1
ATOM 2131 N N . ILE A 1 277 ? -1.169 -2.625 17.800 1.00 84.50 277 ILE A N 1
ATOM 2132 C CA . ILE A 1 277 ? -2.233 -1.932 17.055 1.00 84.50 277 ILE A CA 1
ATOM 2133 C C . ILE A 1 277 ? -1.702 -0.609 16.496 1.00 84.50 277 ILE A C 1
ATOM 2135 O O . ILE A 1 277 ? -1.854 -0.356 15.305 1.00 84.50 277 ILE A O 1
ATOM 2139 N N . ALA A 1 278 ? -0.970 0.165 17.301 1.00 85.31 278 ALA A N 1
ATOM 2140 C CA . ALA A 1 278 ? -0.353 1.413 16.849 1.00 85.31 278 ALA A CA 1
ATOM 2141 C C . ALA A 1 278 ? 0.634 1.195 15.685 1.00 85.31 278 ALA A C 1
ATOM 2143 O O . ALA A 1 278 ? 0.647 1.956 14.718 1.00 85.31 278 ALA A O 1
ATOM 2144 N N . SER A 1 279 ? 1.450 0.133 15.731 1.00 87.12 279 SER A N 1
ATOM 2145 C CA . SER A 1 279 ? 2.367 -0.180 14.624 1.00 87.12 279 SER A CA 1
ATOM 2146 C C . SER A 1 279 ? 1.636 -0.621 13.350 1.00 87.12 279 SER A C 1
ATOM 2148 O O . SER A 1 279 ? 2.057 -0.246 12.254 1.00 87.12 279 SER A O 1
ATOM 2150 N N . LEU A 1 280 ? 0.514 -1.340 13.469 1.00 85.00 280 LEU A N 1
ATOM 2151 C CA . LEU A 1 280 ? -0.337 -1.701 12.333 1.00 85.00 280 LEU A CA 1
ATOM 2152 C C . LEU A 1 280 ? -1.076 -0.496 11.744 1.00 85.00 280 LEU A C 1
ATOM 2154 O O . LEU A 1 280 ? -1.174 -0.391 10.524 1.00 85.00 280 LEU A O 1
ATOM 2158 N N . GLU A 1 281 ? -1.556 0.430 12.572 1.00 87.31 281 GLU A N 1
ATOM 2159 C CA . GLU A 1 281 ? -2.172 1.679 12.116 1.00 87.31 281 GLU A CA 1
ATOM 2160 C C . GLU A 1 281 ? -1.157 2.581 11.405 1.00 87.31 281 GLU A C 1
ATOM 2162 O O . GLU A 1 281 ? -1.437 3.098 10.320 1.00 87.31 281 GLU A O 1
ATOM 2167 N N . ASN A 1 282 ? 0.062 2.694 11.939 1.00 89.69 282 ASN A N 1
ATOM 2168 C CA . ASN A 1 282 ? 1.172 3.393 11.283 1.00 89.69 282 ASN A CA 1
ATOM 2169 C C . ASN A 1 282 ? 1.544 2.746 9.941 1.00 89.69 282 ASN A C 1
ATOM 2171 O O . ASN A 1 282 ? 1.801 3.432 8.950 1.00 89.69 282 ASN A O 1
ATOM 2175 N N . LEU A 1 283 ? 1.531 1.414 9.872 1.00 84.12 283 LEU A N 1
ATOM 2176 C CA . LEU A 1 283 ? 1.759 0.693 8.623 1.00 84.12 283 LEU A CA 1
ATOM 2177 C C . LEU A 1 283 ? 0.614 0.942 7.627 1.00 84.12 283 LEU A C 1
ATOM 2179 O O . LEU A 1 283 ? 0.868 1.234 6.458 1.00 84.12 283 LEU A O 1
ATOM 2183 N N . ALA A 1 284 ? -0.640 0.885 8.078 1.00 87.25 284 ALA A N 1
ATOM 2184 C CA . ALA A 1 284 ? -1.819 1.104 7.243 1.00 87.25 284 ALA A CA 1
ATOM 2185 C C . ALA A 1 284 ? -1.881 2.534 6.685 1.00 87.25 284 ALA A C 1
ATOM 2187 O O . ALA A 1 284 ? -2.207 2.733 5.513 1.00 87.25 284 ALA A O 1
ATOM 2188 N N . THR A 1 285 ? -1.547 3.532 7.502 1.00 88.56 285 THR A N 1
ATOM 2189 C CA . THR A 1 285 ? -1.476 4.940 7.085 1.00 88.56 285 THR A CA 1
ATOM 2190 C C . THR A 1 285 ? -0.327 5.183 6.105 1.00 88.56 285 THR A C 1
ATOM 2192 O O . THR A 1 285 ? -0.541 5.824 5.074 1.00 88.56 285 THR A O 1
ATOM 2195 N N . SER A 1 286 ? 0.850 4.597 6.346 1.00 84.50 286 SER A N 1
ATOM 2196 C CA . SER A 1 286 ? 1.994 4.666 5.425 1.00 84.50 286 SER A CA 1
ATOM 2197 C C . SER A 1 286 ? 1.682 4.049 4.051 1.00 84.50 286 SER A C 1
ATOM 2199 O O . SER A 1 286 ? 1.960 4.657 3.014 1.00 84.50 286 SER A O 1
ATOM 2201 N N . LEU A 1 287 ? 1.004 2.893 4.019 1.00 78.75 287 LEU A N 1
ATOM 2202 C CA . LEU A 1 287 ? 0.573 2.255 2.767 1.00 78.75 287 LEU A CA 1
ATOM 2203 C C . LEU A 1 287 ? -0.452 3.098 1.994 1.00 78.75 287 LEU A C 1
ATOM 2205 O O . LEU A 1 287 ? -0.343 3.226 0.774 1.00 78.75 287 LEU A O 1
ATOM 2209 N N . LYS A 1 288 ? -1.433 3.695 2.685 1.00 79.69 288 LYS A N 1
ATOM 2210 C CA . LYS A 1 288 ? -2.443 4.561 2.050 1.00 79.69 288 LYS A CA 1
ATOM 2211 C C . LYS A 1 288 ? -1.820 5.820 1.449 1.00 79.69 288 LYS A C 1
ATOM 2213 O O . LYS A 1 288 ? -2.154 6.165 0.319 1.00 79.69 288 LYS A O 1
ATOM 2218 N N . SER A 1 289 ? -0.884 6.449 2.162 1.00 70.50 289 SER A N 1
ATOM 2219 C CA . SER A 1 289 ? -0.137 7.620 1.679 1.00 70.50 289 SER A CA 1
ATOM 2220 C C . SER A 1 289 ? 0.611 7.330 0.370 1.00 70.50 289 SER A C 1
ATOM 2222 O O . SER A 1 289 ? 0.577 8.123 -0.570 1.00 70.50 289 SER A O 1
ATOM 2224 N N . HIS A 1 290 ? 1.210 6.141 0.251 1.00 60.34 290 HIS A N 1
ATOM 2225 C CA . HIS A 1 290 ? 1.897 5.731 -0.977 1.00 60.34 290 HIS A CA 1
ATOM 2226 C C . HIS A 1 290 ? 0.948 5.474 -2.159 1.00 60.34 290 HIS A C 1
ATOM 2228 O O . HIS A 1 290 ? 1.336 5.666 -3.310 1.00 60.34 290 HIS A O 1
ATOM 2234 N N . SER A 1 291 ? -0.292 5.051 -1.894 1.00 56.62 291 SER A N 1
ATOM 2235 C CA . SER A 1 291 ? -1.278 4.776 -2.944 1.00 56.62 291 SER A CA 1
ATOM 2236 C C . SER A 1 291 ? -1.887 6.048 -3.532 1.00 56.62 291 SER A C 1
ATOM 2238 O O . SER A 1 291 ? -2.161 6.079 -4.728 1.00 56.62 291 SER A O 1
ATOM 2240 N N . THR A 1 292 ? -2.107 7.090 -2.726 1.00 56.25 292 THR A N 1
ATOM 2241 C CA . THR A 1 292 ? -2.782 8.322 -3.175 1.00 56.25 292 THR A CA 1
ATOM 2242 C C . THR A 1 292 ? -1.823 9.346 -3.784 1.00 56.25 292 THR A C 1
ATOM 2244 O O . THR A 1 292 ? -2.218 10.106 -4.662 1.00 56.25 292 THR A O 1
ATOM 2247 N N . ALA A 1 293 ? -0.543 9.340 -3.398 1.00 53.00 293 ALA A N 1
ATOM 2248 C CA . ALA A 1 293 ? 0.465 10.243 -3.964 1.00 53.00 293 ALA A CA 1
ATOM 2249 C C . ALA A 1 293 ? 0.959 9.837 -5.372 1.00 53.00 293 ALA A C 1
ATOM 2251 O O . ALA A 1 293 ? 1.643 10.614 -6.041 1.00 53.00 293 ALA A O 1
ATOM 2252 N N . SER A 1 294 ? 0.630 8.628 -5.843 1.00 51.19 294 SER A N 1
ATOM 2253 C CA . SER A 1 294 ? 1.179 8.068 -7.086 1.00 51.19 294 SER A CA 1
ATOM 2254 C C . SER A 1 294 ? 0.441 8.492 -8.364 1.00 51.19 294 SER A C 1
ATOM 2256 O O . SER A 1 294 ? 0.936 8.191 -9.452 1.00 51.19 294 SER A O 1
ATOM 2258 N N . GLU A 1 295 ? -0.723 9.143 -8.289 1.00 52.28 295 GLU A N 1
ATOM 2259 C CA . GLU A 1 295 ? -1.617 9.179 -9.457 1.00 52.28 295 GLU A CA 1
ATOM 2260 C C . GLU A 1 295 ? -1.408 10.362 -10.417 1.00 52.28 295 GLU A C 1
ATOM 2262 O O . GLU A 1 295 ? -1.778 10.248 -11.582 1.00 52.28 295 GLU A O 1
ATOM 2267 N N . THR A 1 296 ? -0.747 11.464 -10.025 1.00 52.50 296 THR A N 1
ATOM 2268 C CA . THR A 1 296 ? -0.599 12.615 -10.952 1.00 52.50 296 THR A CA 1
ATOM 2269 C C . THR A 1 296 ? 0.748 13.347 -10.965 1.00 52.50 296 THR A C 1
ATOM 2271 O O . THR A 1 296 ? 1.057 13.980 -11.974 1.00 52.50 296 THR A O 1
ATOM 2274 N N . VAL A 1 297 ? 1.602 13.250 -9.936 1.00 51.53 297 VAL A N 1
ATOM 2275 C CA . VAL A 1 297 ? 2.784 14.142 -9.828 1.00 51.53 297 VAL A CA 1
ATOM 2276 C C . VAL A 1 297 ? 4.139 13.440 -10.053 1.00 51.53 297 VAL A C 1
ATOM 2278 O O . VAL A 1 297 ? 5.101 14.082 -10.480 1.00 51.53 297 VAL A O 1
ATOM 2281 N N . SER A 1 298 ? 4.256 12.118 -9.865 1.00 57.19 298 SER A N 1
ATOM 2282 C CA . SER A 1 298 ? 5.579 11.531 -9.595 1.00 57.19 298 SER A CA 1
ATOM 2283 C C . SER A 1 298 ? 6.278 10.753 -10.717 1.00 57.19 298 SER A C 1
ATOM 2285 O O . SER A 1 298 ? 7.468 10.501 -10.574 1.00 57.19 298 SER A O 1
ATOM 2287 N N . TYR A 1 299 ? 5.665 10.410 -11.862 1.00 58.22 299 TYR A N 1
ATOM 2288 C CA . TYR A 1 299 ? 6.422 9.670 -12.899 1.00 58.22 299 TYR A CA 1
ATOM 2289 C C . TYR A 1 299 ? 7.636 10.472 -13.394 1.00 58.22 299 TYR A C 1
ATOM 2291 O O . TYR A 1 299 ? 8.753 9.959 -13.425 1.00 58.22 299 TYR A O 1
ATOM 2299 N N . ARG A 1 300 ? 7.438 11.761 -13.707 1.00 56.66 300 ARG A N 1
ATOM 2300 C CA . ARG A 1 300 ? 8.524 12.638 -14.170 1.00 56.66 300 ARG A CA 1
ATOM 2301 C C . ARG A 1 300 ? 9.477 13.023 -13.037 1.00 56.66 300 ARG A C 1
ATOM 2303 O O . ARG A 1 300 ? 10.682 13.061 -13.257 1.00 56.66 300 ARG A O 1
ATOM 2310 N N . GLN A 1 301 ? 8.972 13.238 -11.822 1.00 68.88 301 GLN A N 1
ATOM 2311 C CA . GLN A 1 301 ? 9.813 13.563 -10.666 1.00 68.88 301 GLN A CA 1
ATOM 2312 C C . GLN A 1 301 ? 10.654 12.371 -10.201 1.00 68.88 301 GLN A C 1
ATOM 2314 O O . GLN A 1 301 ? 11.831 12.552 -9.927 1.00 68.88 301 GLN A O 1
ATOM 2319 N N . HIS A 1 302 ? 10.123 11.146 -10.202 1.00 62.06 302 HIS A N 1
ATOM 2320 C CA . HIS A 1 302 ? 10.913 9.945 -9.933 1.00 62.06 302 HIS A CA 1
ATOM 2321 C C . HIS A 1 302 ? 11.934 9.680 -11.031 1.00 62.06 302 HIS A C 1
ATOM 2323 O O . HIS A 1 302 ? 13.031 9.240 -10.714 1.00 62.06 302 HIS A O 1
ATOM 2329 N N . THR A 1 303 ? 11.633 9.964 -12.305 1.00 68.62 303 THR A N 1
ATOM 2330 C CA . THR A 1 303 ? 12.668 9.885 -13.346 1.00 68.62 303 THR A CA 1
ATOM 2331 C C . THR A 1 303 ? 13.737 10.956 -13.172 1.00 68.62 303 THR A C 1
ATOM 2333 O O . THR A 1 303 ? 14.905 10.653 -13.368 1.00 68.62 303 THR A O 1
ATOM 2336 N N . LEU A 1 304 ? 13.373 12.178 -12.766 1.00 76.12 304 LEU A N 1
ATOM 2337 C CA . LEU A 1 304 ? 14.339 13.248 -12.505 1.00 76.12 304 LEU A CA 1
ATOM 2338 C C . LEU A 1 304 ? 15.182 12.958 -11.262 1.00 76.12 304 LEU A C 1
ATOM 2340 O O . LEU A 1 304 ? 16.390 13.140 -11.316 1.00 76.12 304 LEU A O 1
ATOM 2344 N N . GLN A 1 305 ? 14.583 12.433 -10.194 1.00 79.88 305 GLN A N 1
ATOM 2345 C CA . GLN A 1 305 ? 15.292 11.995 -8.995 1.00 79.88 305 GLN A CA 1
ATOM 2346 C C . GLN A 1 305 ? 16.196 10.801 -9.303 1.00 79.88 305 GLN A C 1
ATOM 2348 O O . GLN A 1 305 ? 17.363 10.825 -8.953 1.00 79.88 305 GLN A O 1
ATOM 2353 N N . ALA A 1 306 ? 15.712 9.798 -10.041 1.00 78.12 306 ALA A N 1
ATOM 2354 C CA . ALA A 1 306 ? 16.535 8.662 -10.450 1.00 78.12 306 ALA A CA 1
ATOM 2355 C C . ALA A 1 306 ? 17.678 9.086 -11.383 1.00 78.12 306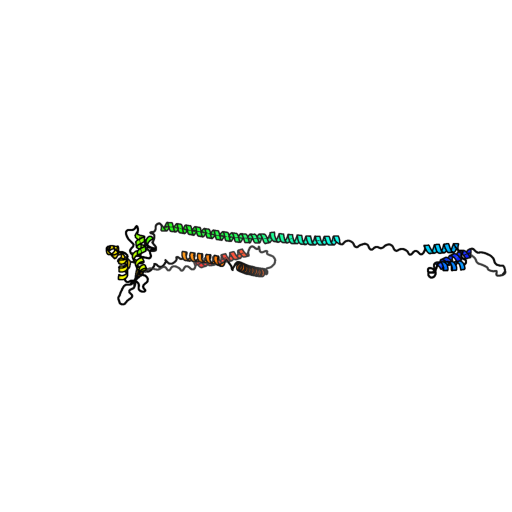 ALA A C 1
ATOM 2357 O O . ALA A 1 306 ? 18.767 8.526 -11.303 1.00 78.12 306 ALA A O 1
ATOM 2358 N N . LEU A 1 307 ? 17.457 10.075 -12.257 1.00 76.50 307 LEU A N 1
ATOM 2359 C CA . LEU A 1 307 ? 18.520 10.670 -13.065 1.00 76.50 307 LEU A CA 1
ATOM 2360 C C . LEU A 1 307 ? 19.495 11.467 -12.196 1.00 76.50 307 LEU A C 1
ATOM 2362 O O . LEU A 1 307 ? 20.695 11.345 -12.408 1.00 76.50 307 LEU A O 1
ATOM 2366 N N . ALA A 1 308 ? 19.024 12.225 -11.206 1.00 79.94 308 ALA A N 1
ATOM 2367 C CA . ALA A 1 308 ? 19.877 12.948 -10.267 1.00 79.94 308 ALA A CA 1
ATOM 2368 C C . ALA A 1 308 ? 20.729 11.984 -9.427 1.00 79.94 308 ALA A C 1
ATOM 2370 O O . ALA A 1 308 ? 21.941 12.161 -9.352 1.00 79.94 308 ALA A O 1
ATOM 2371 N N . ASP A 1 309 ? 20.132 10.914 -8.902 1.00 78.06 309 ASP A N 1
ATOM 2372 C CA . ASP A 1 309 ? 20.808 9.869 -8.131 1.00 78.06 309 ASP A CA 1
ATOM 2373 C C . ASP A 1 309 ? 21.802 9.088 -9.004 1.00 78.06 309 ASP A C 1
ATOM 2375 O O . ASP A 1 309 ? 22.923 8.811 -8.582 1.00 78.06 309 ASP A O 1
ATOM 2379 N N . PHE A 1 310 ? 21.441 8.777 -10.254 1.00 79.44 310 PHE A N 1
ATOM 2380 C CA . PHE A 1 310 ? 22.344 8.134 -11.212 1.00 79.44 310 PHE A CA 1
ATOM 2381 C C . PHE A 1 310 ? 23.515 9.040 -11.595 1.00 79.44 310 PHE A C 1
ATOM 2383 O O . PHE A 1 310 ? 24.653 8.581 -11.689 1.00 79.44 310 PHE A O 1
ATOM 2390 N N . THR A 1 311 ? 23.252 10.333 -11.786 1.00 78.44 311 THR A N 1
ATOM 2391 C CA . THR A 1 311 ? 24.297 11.322 -12.065 1.00 78.44 311 THR A CA 1
ATOM 2392 C C . THR A 1 311 ? 25.199 11.464 -10.846 1.00 78.44 311 THR A C 1
ATOM 2394 O O . THR A 1 311 ? 26.414 11.414 -10.997 1.00 78.44 311 THR A O 1
ATOM 2397 N N . GLY A 1 312 ? 24.636 11.522 -9.636 1.00 77.69 312 GLY A N 1
ATOM 2398 C CA . GLY A 1 312 ? 25.375 11.483 -8.376 1.00 77.69 312 GLY A CA 1
ATOM 2399 C C . GLY A 1 312 ? 26.278 10.254 -8.289 1.00 77.69 312 GLY A C 1
ATOM 2400 O O . GLY A 1 312 ? 27.481 10.404 -8.109 1.00 77.69 312 GLY A O 1
ATOM 2401 N N . TYR A 1 313 ? 25.740 9.060 -8.547 1.00 71.62 313 TYR A N 1
ATOM 2402 C CA . TYR A 1 313 ? 26.493 7.804 -8.557 1.00 71.62 313 TYR A CA 1
ATOM 2403 C C . TYR A 1 313 ? 27.622 7.786 -9.597 1.00 71.62 313 TYR A C 1
ATOM 2405 O O . TYR A 1 313 ? 28.746 7.404 -9.272 1.00 71.62 313 TYR A O 1
ATOM 2413 N N . LEU A 1 314 ? 27.359 8.228 -10.833 1.00 72.44 314 LEU A N 1
ATOM 2414 C CA . LEU A 1 314 ? 28.393 8.359 -11.864 1.00 72.44 314 LEU A CA 1
ATOM 2415 C C . LEU A 1 314 ? 29.476 9.347 -11.450 1.00 72.44 314 LEU A C 1
ATOM 2417 O O . LEU A 1 314 ? 30.646 9.088 -11.701 1.00 72.44 314 LEU A O 1
ATOM 2421 N N . THR A 1 315 ? 29.096 10.448 -10.808 1.00 72.81 315 THR A N 1
ATOM 2422 C CA . THR A 1 315 ? 30.024 11.467 -10.314 1.00 72.81 315 THR A CA 1
ATOM 2423 C C . THR A 1 315 ? 30.893 10.888 -9.194 1.00 72.81 315 THR A C 1
ATOM 2425 O O . THR A 1 315 ? 32.113 11.013 -9.214 1.00 72.81 315 THR A O 1
ATOM 2428 N N . THR A 1 316 ? 30.302 10.152 -8.252 1.00 72.00 316 THR A N 1
ATOM 2429 C CA . THR A 1 316 ? 31.048 9.459 -7.194 1.00 72.00 316 THR A CA 1
ATOM 2430 C C . THR A 1 316 ? 32.001 8.405 -7.768 1.00 72.00 316 THR A C 1
ATOM 2432 O O . THR A 1 316 ? 33.154 8.343 -7.349 1.00 72.00 316 THR A O 1
ATOM 2435 N N . GLN A 1 317 ? 31.566 7.630 -8.767 1.00 62.38 317 GLN A N 1
ATOM 2436 C CA . GLN A 1 317 ? 32.393 6.645 -9.477 1.00 62.38 317 GLN A CA 1
ATOM 2437 C C . GLN A 1 317 ? 33.522 7.294 -10.288 1.00 62.38 317 GLN A C 1
ATOM 2439 O O . GLN A 1 317 ? 34.647 6.803 -10.282 1.00 62.38 317 GLN A O 1
ATOM 2444 N N . THR A 1 318 ? 33.279 8.409 -10.981 1.00 62.44 318 THR A N 1
ATOM 2445 C CA . THR A 1 318 ? 34.331 9.093 -11.746 1.00 62.44 318 THR A CA 1
ATOM 2446 C C . THR A 1 318 ? 35.377 9.711 -10.828 1.00 62.44 318 THR A C 1
ATOM 2448 O O . THR A 1 318 ? 36.565 9.603 -11.132 1.00 62.44 318 THR A O 1
ATOM 2451 N N . TYR A 1 319 ? 34.989 10.258 -9.673 1.00 56.94 319 TYR A N 1
ATOM 2452 C CA . TYR A 1 319 ? 35.947 10.734 -8.670 1.00 56.94 319 TYR A CA 1
ATOM 2453 C C . TYR A 1 319 ? 36.646 9.588 -7.905 1.00 56.94 319 TYR A C 1
ATOM 2455 O O . TYR A 1 319 ? 37.830 9.713 -7.569 1.00 56.94 319 TYR A O 1
ATOM 2463 N N . SER A 1 320 ? 35.999 8.433 -7.695 1.00 54.66 320 SER A N 1
ATOM 2464 C CA . SER A 1 320 ? 36.671 7.249 -7.126 1.00 54.66 320 SER A CA 1
ATOM 2465 C C . SER A 1 320 ? 37.654 6.609 -8.118 1.00 54.66 320 SER A C 1
ATOM 2467 O O . SER A 1 320 ? 38.727 6.152 -7.733 1.00 54.66 320 SER A O 1
ATOM 2469 N N . LEU A 1 321 ? 37.348 6.631 -9.418 1.00 52.28 321 LEU A N 1
ATOM 2470 C CA . LEU A 1 321 ? 38.250 6.172 -10.478 1.00 52.28 321 LEU A CA 1
ATOM 2471 C C . LEU A 1 321 ? 39.394 7.163 -10.733 1.00 52.28 321 LEU A C 1
ATOM 2473 O O . LEU A 1 321 ? 40.521 6.742 -10.991 1.00 52.28 321 LEU A O 1
ATOM 2477 N N . ALA A 1 322 ? 39.146 8.471 -10.617 1.00 50.84 322 ALA A N 1
ATOM 2478 C CA . ALA A 1 322 ? 40.185 9.495 -10.722 1.00 50.84 322 ALA A CA 1
ATOM 2479 C C . ALA A 1 322 ? 41.205 9.401 -9.574 1.00 50.84 322 ALA A C 1
ATOM 2481 O O . ALA A 1 322 ? 42.401 9.546 -9.813 1.00 50.84 322 ALA A O 1
ATOM 2482 N N . SER A 1 323 ? 40.762 9.069 -8.356 1.00 51.22 323 SER A N 1
ATOM 2483 C CA . SER A 1 323 ? 41.667 8.802 -7.226 1.00 51.22 323 SER A CA 1
ATOM 2484 C C . SER A 1 323 ? 42.387 7.445 -7.329 1.00 51.22 323 SER A C 1
ATOM 2486 O O . SER A 1 323 ? 43.490 7.295 -6.808 1.00 51.22 323 SER A O 1
ATOM 2488 N N . SER A 1 324 ? 41.838 6.485 -8.083 1.00 46.88 324 SER A N 1
ATOM 2489 C CA . SER A 1 324 ? 42.485 5.204 -8.413 1.00 46.88 324 SER A CA 1
ATOM 2490 C C . SER A 1 324 ? 43.529 5.292 -9.539 1.00 46.88 324 SER A C 1
ATOM 2492 O O . SER A 1 324 ? 44.391 4.415 -9.621 1.00 46.88 324 SER A O 1
ATOM 2494 N N . ARG A 1 325 ? 43.499 6.321 -10.399 1.00 46.16 325 ARG A N 1
ATOM 2495 C CA . ARG A 1 325 ? 44.435 6.462 -11.536 1.00 46.16 325 ARG A CA 1
ATOM 2496 C C . ARG A 1 325 ? 45.828 6.980 -11.169 1.00 46.16 325 ARG A C 1
ATOM 2498 O O . ARG A 1 325 ? 46.674 7.097 -12.051 1.00 46.16 325 ARG A O 1
ATOM 2505 N N . LEU A 1 326 ? 46.107 7.210 -9.886 1.00 49.09 326 LEU A N 1
ATOM 2506 C CA . LEU A 1 326 ? 47.452 7.503 -9.384 1.00 49.09 326 LEU A CA 1
ATOM 2507 C C . LEU A 1 326 ? 48.153 6.242 -8.834 1.00 49.09 326 LEU A C 1
ATOM 2509 O O . LEU A 1 326 ? 48.755 6.271 -7.764 1.00 49.09 326 LEU A O 1
ATOM 2513 N N . ARG A 1 327 ? 48.076 5.102 -9.536 1.00 45.88 327 ARG A N 1
ATOM 2514 C CA . ARG A 1 327 ? 48.920 3.926 -9.250 1.00 45.88 327 ARG A CA 1
ATOM 2515 C C . ARG A 1 327 ? 49.426 3.269 -10.537 1.00 45.88 327 ARG A C 1
ATOM 2517 O O . ARG A 1 327 ? 48.659 2.694 -11.294 1.00 45.88 327 ARG A O 1
ATOM 2524 N N . ILE A 1 328 ? 50.734 3.445 -10.734 1.00 48.34 328 ILE A N 1
ATOM 2525 C CA . ILE A 1 328 ? 51.768 2.602 -11.365 1.00 48.34 328 ILE A CA 1
ATOM 2526 C C . ILE A 1 328 ? 51.273 1.494 -12.332 1.00 48.34 328 ILE A C 1
ATOM 2528 O O . ILE A 1 328 ? 50.505 0.623 -11.924 1.00 48.34 328 ILE A O 1
ATOM 2532 N N . PRO A 1 329 ? 51.783 1.435 -13.579 1.00 37.44 329 PRO A N 1
ATOM 2533 C CA . PRO A 1 329 ? 51.448 0.372 -14.522 1.00 37.44 329 PRO A CA 1
ATOM 2534 C C . PRO A 1 329 ? 52.085 -0.961 -14.096 1.00 37.44 329 PRO A C 1
ATOM 2536 O O . PRO A 1 329 ? 53.301 -1.034 -13.941 1.00 37.44 329 PRO A O 1
ATOM 2539 N N . GLY A 1 330 ? 51.277 -2.019 -13.931 1.00 45.88 330 GLY A N 1
ATOM 2540 C CA . GLY A 1 330 ? 51.797 -3.386 -13.760 1.00 45.88 330 GLY A CA 1
ATOM 2541 C C . GLY A 1 330 ? 50.925 -4.400 -13.013 1.00 45.88 330 GLY A C 1
ATOM 2542 O O . GLY A 1 330 ? 51.227 -5.586 -13.069 1.00 45.88 330 GLY A O 1
ATOM 2543 N N . VAL A 1 331 ? 49.840 -3.997 -12.345 1.00 48.00 331 VAL A N 1
ATOM 2544 C CA . VAL A 1 331 ? 48.959 -4.939 -11.629 1.00 48.00 331 VAL A CA 1
ATOM 2545 C C . VAL A 1 331 ? 47.522 -4.709 -12.075 1.00 48.00 331 VAL A C 1
ATOM 2547 O O . VAL A 1 331 ? 46.966 -3.639 -11.844 1.00 48.00 331 VAL A O 1
ATOM 2550 N N . GLN A 1 332 ? 46.929 -5.696 -12.750 1.00 51.66 332 GLN A N 1
ATOM 2551 C CA . GLN A 1 332 ? 45.492 -5.709 -13.027 1.00 51.66 332 GLN A CA 1
ATOM 2552 C C . GLN A 1 332 ? 44.724 -5.820 -11.703 1.00 51.66 332 GLN A C 1
ATOM 2554 O O . GLN A 1 332 ? 44.952 -6.788 -10.975 1.00 51.66 332 GLN A O 1
ATOM 2559 N N . PRO A 1 333 ? 43.786 -4.909 -11.387 1.00 48.19 333 PRO A N 1
ATOM 2560 C CA . PRO A 1 333 ? 42.748 -5.210 -10.430 1.00 48.19 333 PRO A CA 1
ATOM 2561 C C . PRO A 1 333 ? 41.550 -5.783 -11.188 1.00 48.19 333 PRO A C 1
ATOM 2563 O O . PRO A 1 333 ? 40.999 -5.177 -12.110 1.00 48.19 333 PRO A O 1
ATOM 2566 N N . ASP A 1 334 ? 41.179 -6.986 -10.785 1.00 44.97 334 ASP A N 1
ATOM 2567 C CA . ASP A 1 334 ? 39.904 -7.601 -11.095 1.00 44.97 334 ASP A CA 1
ATOM 2568 C C . ASP A 1 334 ? 38.764 -6.661 -10.647 1.00 44.97 334 ASP A C 1
ATOM 2570 O O . ASP A 1 334 ? 38.799 -6.114 -9.542 1.00 44.97 334 ASP A O 1
ATOM 2574 N N . LEU A 1 335 ? 37.740 -6.462 -11.488 1.00 50.28 335 LEU A N 1
ATOM 2575 C CA . LEU A 1 335 ? 36.568 -5.606 -11.202 1.00 50.28 335 LEU A CA 1
ATOM 2576 C C . LEU A 1 335 ? 35.676 -6.143 -10.048 1.00 50.28 335 LEU A C 1
ATOM 2578 O O . LEU A 1 335 ? 34.653 -5.546 -9.718 1.00 50.28 335 LEU A O 1
ATOM 2582 N N . GLN A 1 336 ? 36.123 -7.234 -9.423 1.00 48.94 336 GLN A N 1
ATOM 2583 C CA . GLN A 1 336 ? 35.786 -7.830 -8.129 1.00 48.94 336 GLN A CA 1
ATOM 2584 C C . GLN A 1 336 ? 35.399 -6.930 -6.943 1.00 48.94 336 GLN A C 1
ATOM 2586 O O . GLN A 1 336 ? 34.408 -7.137 -6.242 1.00 48.94 336 GLN A O 1
ATOM 2591 N N . SER A 1 337 ? 36.301 -5.995 -6.624 1.00 57.38 337 SER A N 1
ATOM 2592 C CA . SER A 1 337 ? 36.655 -5.778 -5.213 1.00 57.38 337 SER A CA 1
ATOM 2593 C C . SER A 1 337 ? 35.955 -4.615 -4.519 1.00 57.38 337 SER A C 1
ATOM 2595 O O . SER A 1 337 ? 35.978 -4.554 -3.296 1.00 57.38 337 SER A O 1
ATOM 2597 N N . THR A 1 338 ? 35.297 -3.704 -5.236 1.00 58.12 338 THR A N 1
ATOM 2598 C CA . THR A 1 338 ? 34.703 -2.513 -4.601 1.00 58.12 338 THR A CA 1
ATOM 2599 C C . THR A 1 338 ? 33.448 -2.850 -3.798 1.00 58.12 338 THR A C 1
ATOM 2601 O O . THR A 1 338 ? 33.330 -2.437 -2.648 1.00 58.12 338 THR A O 1
ATOM 2604 N N . GLN A 1 339 ? 32.551 -3.679 -4.342 1.00 54.56 339 GLN A N 1
ATOM 2605 C CA . GLN A 1 339 ? 31.384 -4.162 -3.594 1.00 54.56 339 GLN A CA 1
ATOM 2606 C C . GLN A 1 339 ? 31.778 -5.093 -2.446 1.00 54.56 339 GLN A C 1
ATOM 2608 O O . GLN A 1 339 ? 31.181 -5.030 -1.375 1.00 54.56 339 GLN A O 1
ATOM 2613 N N . GLU A 1 340 ? 32.789 -5.941 -2.637 1.00 60.72 340 GLU A N 1
ATOM 2614 C CA . GLU A 1 340 ? 33.240 -6.843 -1.579 1.00 60.72 340 GLU A CA 1
ATOM 2615 C C . GLU A 1 340 ? 33.935 -6.083 -0.438 1.00 60.72 340 GLU A C 1
ATOM 2617 O O . GLU A 1 340 ? 33.741 -6.405 0.734 1.00 60.72 340 GLU A O 1
ATOM 2622 N N . GLU A 1 341 ? 34.708 -5.040 -0.745 1.00 63.00 341 GLU A N 1
ATOM 2623 C CA . GLU A 1 341 ? 35.331 -4.178 0.261 1.00 63.00 341 GLU A CA 1
ATOM 2624 C C . GLU A 1 341 ? 34.306 -3.351 1.039 1.00 63.00 341 GLU A C 1
ATOM 2626 O O . GLU A 1 341 ? 34.456 -3.205 2.256 1.00 63.00 341 GLU A O 1
ATOM 2631 N N . ASP A 1 342 ? 33.250 -2.865 0.383 1.00 67.00 342 ASP A N 1
ATOM 2632 C CA . ASP A 1 342 ? 32.154 -2.162 1.053 1.00 67.00 342 ASP A CA 1
ATOM 2633 C C . ASP A 1 342 ? 31.349 -3.109 1.949 1.00 67.00 342 ASP A C 1
ATOM 2635 O O . ASP A 1 342 ? 31.134 -2.796 3.121 1.00 67.00 342 ASP A O 1
ATOM 2639 N N . VAL A 1 343 ? 31.042 -4.326 1.484 1.00 69.19 343 VAL A N 1
ATOM 2640 C CA . VAL A 1 343 ? 30.418 -5.371 2.314 1.00 69.19 343 VAL A CA 1
ATOM 2641 C C . VAL A 1 343 ? 31.322 -5.751 3.492 1.00 69.19 343 VAL A C 1
ATOM 2643 O O . VAL A 1 343 ? 30.854 -5.887 4.620 1.00 69.19 343 VAL A O 1
ATOM 2646 N N . ARG A 1 344 ? 32.641 -5.866 3.298 1.00 77.88 344 ARG A N 1
ATOM 2647 C CA . ARG A 1 344 ? 33.592 -6.152 4.389 1.00 77.88 344 ARG A CA 1
ATOM 2648 C C . ARG A 1 344 ? 33.682 -5.004 5.399 1.00 77.88 344 ARG A C 1
ATOM 2650 O O . ARG A 1 344 ? 33.830 -5.269 6.596 1.00 77.88 344 ARG A O 1
ATOM 2657 N N . LYS A 1 345 ? 33.593 -3.745 4.958 1.00 79.94 345 LYS A N 1
ATOM 2658 C CA . LYS A 1 345 ? 33.535 -2.570 5.846 1.00 79.94 345 LYS A CA 1
ATOM 2659 C C . LYS A 1 345 ? 32.225 -2.524 6.621 1.00 79.94 345 LYS A C 1
ATOM 2661 O O . LYS A 1 345 ? 32.256 -2.282 7.824 1.00 79.94 345 LYS A O 1
ATOM 2666 N N . GLU A 1 346 ? 31.108 -2.823 5.970 1.00 78.19 346 GLU A N 1
ATOM 2667 C CA . GLU A 1 346 ? 29.785 -2.846 6.589 1.00 78.19 346 GLU A CA 1
ATOM 2668 C C . GLU A 1 346 ? 29.671 -3.986 7.611 1.00 78.19 346 GLU A C 1
ATOM 2670 O O . GLU A 1 346 ? 29.251 -3.760 8.744 1.00 78.19 346 GLU A O 1
ATOM 2675 N N . ILE A 1 347 ? 30.194 -5.178 7.293 1.00 75.75 347 ILE A N 1
ATOM 2676 C CA . ILE A 1 347 ? 30.332 -6.296 8.241 1.00 75.75 347 ILE A CA 1
ATOM 2677 C C . ILE A 1 347 ? 31.223 -5.903 9.428 1.00 75.75 347 ILE A C 1
ATOM 2679 O O . ILE A 1 347 ? 30.914 -6.243 10.571 1.00 75.75 347 ILE A O 1
ATOM 2683 N N . ARG A 1 348 ? 32.320 -5.166 9.205 1.00 81.25 348 ARG A N 1
ATOM 2684 C CA . ARG A 1 348 ? 33.197 -4.688 10.289 1.00 81.25 348 ARG A CA 1
ATOM 2685 C C . ARG A 1 348 ? 32.499 -3.647 11.172 1.00 81.25 348 ARG A C 1
ATOM 2687 O O . ARG A 1 348 ? 32.639 -3.714 12.392 1.00 81.25 348 ARG A O 1
ATOM 2694 N N . ALA A 1 349 ? 31.720 -2.743 10.581 1.00 77.25 349 ALA A N 1
ATOM 2695 C CA . ALA A 1 349 ? 30.931 -1.742 11.296 1.00 77.25 349 ALA A CA 1
ATOM 2696 C C . ALA A 1 349 ? 29.795 -2.382 12.112 1.00 77.25 349 ALA A C 1
ATOM 2698 O O . ALA A 1 349 ? 29.652 -2.093 13.299 1.00 77.25 349 ALA A O 1
ATOM 2699 N N . LEU A 1 350 ? 29.053 -3.325 11.522 1.00 70.56 350 LEU A N 1
ATOM 2700 C CA . LEU A 1 350 ? 28.011 -4.104 12.197 1.00 70.56 350 LEU A CA 1
ATOM 2701 C C . LEU A 1 350 ? 28.585 -4.949 13.335 1.00 70.56 350 LEU A C 1
ATOM 2703 O O . LEU A 1 350 ? 28.015 -4.980 14.423 1.00 70.56 350 LEU A O 1
ATOM 2707 N N . LYS A 1 351 ? 29.747 -5.582 13.138 1.00 75.75 351 LYS A N 1
ATOM 2708 C CA . LYS A 1 351 ? 30.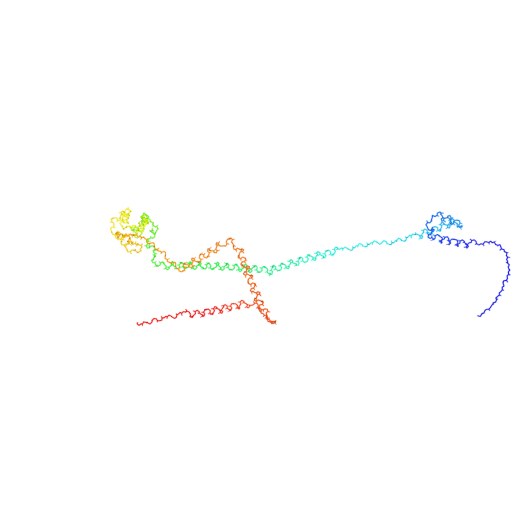427 -6.339 14.196 1.00 75.75 351 LYS A CA 1
ATOM 2709 C C . LYS A 1 351 ? 30.871 -5.431 15.347 1.00 75.75 351 LYS A C 1
ATOM 2711 O O . LYS A 1 351 ? 30.710 -5.812 16.504 1.00 75.75 351 LYS A O 1
ATOM 2716 N N . GLY A 1 352 ? 31.360 -4.225 15.049 1.00 70.88 352 GLY A N 1
ATOM 2717 C CA . GLY A 1 352 ? 31.669 -3.205 16.057 1.00 70.88 352 GLY A CA 1
ATOM 2718 C C . GLY A 1 352 ? 30.430 -2.747 16.833 1.00 70.88 352 GLY A C 1
ATOM 2719 O O . GLY A 1 352 ? 30.465 -2.679 18.058 1.00 70.88 352 GLY A O 1
ATOM 2720 N N . LEU A 1 353 ? 29.309 -2.520 16.143 1.00 63.00 353 LEU A N 1
ATOM 2721 C CA . LEU A 1 353 ? 28.040 -2.110 16.752 1.00 63.00 353 LEU A CA 1
ATOM 2722 C C . LEU A 1 353 ? 27.437 -3.210 17.644 1.00 63.00 353 LEU A C 1
ATOM 2724 O O . LEU A 1 353 ? 26.962 -2.933 18.744 1.00 63.00 353 LEU A O 1
ATOM 2728 N N . VAL A 1 354 ? 27.473 -4.467 17.193 1.00 62.97 354 VAL A N 1
ATOM 2729 C CA . VAL A 1 354 ? 26.949 -5.625 17.938 1.00 62.97 354 VAL A CA 1
ATOM 2730 C C . VAL A 1 354 ? 27.813 -5.941 19.161 1.00 62.97 354 VAL A C 1
ATOM 2732 O O . VAL A 1 354 ? 27.272 -6.292 20.209 1.00 62.97 354 VAL A O 1
ATOM 2735 N N . LEU A 1 355 ? 29.136 -5.762 19.077 1.00 56.19 355 LEU A N 1
ATOM 2736 C CA . LEU A 1 355 ? 30.025 -5.900 20.235 1.00 56.19 355 LEU A CA 1
ATOM 2737 C C . LEU A 1 355 ? 29.836 -4.764 21.250 1.00 56.19 355 LEU A C 1
ATOM 2739 O O . LEU A 1 355 ? 29.868 -5.027 22.448 1.00 56.19 355 LEU A O 1
ATOM 2743 N N . ASN A 1 356 ? 29.537 -3.543 20.795 1.00 50.41 356 ASN A N 1
ATOM 2744 C CA . ASN A 1 356 ? 29.275 -2.401 21.676 1.00 50.41 356 ASN A CA 1
ATOM 2745 C C . ASN A 1 356 ? 27.897 -2.476 22.374 1.00 50.41 356 ASN A C 1
ATOM 2747 O O . ASN A 1 356 ? 27.675 -1.831 23.390 1.00 50.41 356 ASN A O 1
ATOM 2751 N N . ARG A 1 357 ? 26.955 -3.299 21.885 1.00 53.56 357 ARG A N 1
ATOM 2752 C CA . ARG A 1 357 ? 25.642 -3.504 22.533 1.00 53.56 357 ARG A CA 1
ATOM 2753 C C . ARG A 1 357 ? 25.674 -4.428 23.754 1.00 53.56 357 ARG A C 1
ATOM 2755 O O . ARG A 1 357 ? 24.754 -4.363 24.564 1.00 53.56 357 ARG A O 1
ATOM 2762 N N . LYS A 1 358 ? 26.713 -5.254 23.933 1.00 54.50 358 LYS A N 1
ATOM 2763 C CA . LYS A 1 358 ? 26.866 -6.079 25.150 1.00 54.50 358 LYS A CA 1
ATOM 2764 C C . LYS A 1 358 ? 27.357 -5.284 26.369 1.00 54.50 358 LYS A C 1
ATOM 2766 O O . LYS A 1 358 ? 27.263 -5.793 27.479 1.00 54.50 358 LYS A O 1
ATOM 2771 N N . SER A 1 359 ? 27.813 -4.045 26.182 1.00 54.31 359 SER A N 1
ATOM 2772 C CA . SER A 1 359 ? 28.290 -3.142 27.242 1.00 54.31 359 SER A CA 1
ATOM 2773 C C . SER A 1 359 ? 27.231 -2.172 27.795 1.00 54.31 359 SER A C 1
ATOM 2775 O O . SER A 1 359 ? 27.552 -1.402 28.693 1.00 54.31 359 SER A O 1
ATOM 2777 N N . PHE A 1 360 ? 25.978 -2.205 27.314 1.00 51.09 360 PHE A N 1
ATOM 2778 C CA . PHE A 1 360 ? 24.920 -1.261 27.729 1.00 51.09 360 PHE A CA 1
ATOM 2779 C C . PHE A 1 360 ? 23.734 -1.884 28.481 1.00 51.09 360 PHE A C 1
ATOM 2781 O O . PHE A 1 360 ? 22.688 -1.249 28.599 1.00 51.09 360 PHE A O 1
ATOM 2788 N N . LEU A 1 361 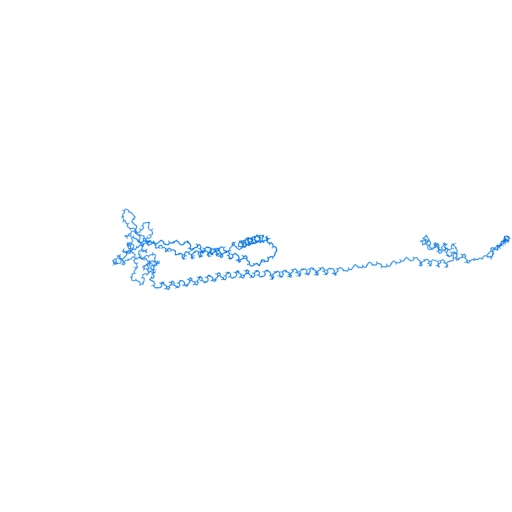? 23.861 -3.098 29.021 1.00 48.25 361 LEU A N 1
ATOM 2789 C CA . LEU A 1 361 ? 22.930 -3.529 30.066 1.00 48.25 361 LEU A CA 1
ATOM 2790 C C . LEU A 1 361 ? 23.505 -3.086 31.418 1.00 48.25 361 LEU A C 1
ATOM 2792 O O . LEU A 1 361 ? 24.550 -3.612 31.806 1.00 48.25 361 LEU A O 1
ATOM 2796 N N . PRO A 1 362 ? 22.886 -2.123 32.129 1.00 49.56 362 PRO A N 1
ATOM 2797 C CA . PRO A 1 362 ? 23.299 -1.812 33.488 1.00 49.56 362 PRO A CA 1
ATOM 2798 C C . PRO A 1 362 ? 23.140 -3.066 34.348 1.00 49.56 362 PRO A C 1
ATOM 2800 O O . PRO A 1 362 ? 22.111 -3.747 34.303 1.00 49.56 362 PRO A O 1
ATOM 2803 N N . SER A 1 363 ? 24.177 -3.384 35.120 1.00 51.91 363 SER A N 1
ATOM 2804 C CA . SER A 1 363 ? 24.153 -4.436 36.129 1.00 51.91 363 SER A CA 1
ATOM 2805 C C . SER A 1 363 ? 22.953 -4.197 37.044 1.00 51.91 363 SER A C 1
ATOM 2807 O O . SER A 1 363 ? 22.851 -3.150 37.682 1.00 51.91 363 SER A O 1
ATOM 2809 N N . ARG A 1 364 ? 22.028 -5.157 37.085 1.00 45.75 364 ARG A N 1
ATOM 2810 C CA . ARG A 1 364 ? 20.881 -5.160 37.997 1.00 45.75 364 ARG A CA 1
ATOM 2811 C C . ARG A 1 364 ? 21.403 -4.946 39.431 1.00 45.75 364 ARG A C 1
ATOM 2813 O O . ARG A 1 364 ? 22.210 -5.767 39.871 1.00 45.75 364 ARG A O 1
ATOM 2820 N N . PRO A 1 365 ? 21.004 -3.886 40.158 1.00 48.97 365 PRO A N 1
ATOM 2821 C CA . PRO A 1 365 ? 21.416 -3.729 41.543 1.00 48.97 365 PRO A CA 1
ATOM 2822 C C . PRO A 1 365 ? 20.785 -4.855 42.363 1.00 48.97 365 PRO A C 1
ATOM 2824 O O . PRO A 1 365 ? 19.566 -5.033 42.378 1.00 48.97 365 PRO A O 1
ATOM 2827 N N . VAL A 1 366 ? 21.639 -5.653 42.999 1.00 55.78 366 VAL A N 1
ATOM 2828 C CA . VAL A 1 366 ? 21.241 -6.646 43.994 1.00 55.78 366 VAL A CA 1
ATOM 2829 C C . VAL A 1 366 ? 20.764 -5.869 45.215 1.00 55.78 366 VAL A C 1
ATOM 2831 O O . VAL A 1 366 ? 21.564 -5.255 45.915 1.00 55.78 366 VAL A O 1
ATOM 2834 N N . SER A 1 367 ? 19.454 -5.861 45.449 1.00 51.19 367 SER A N 1
ATOM 2835 C CA . SER A 1 367 ? 18.874 -5.397 46.704 1.00 51.19 367 SER A CA 1
ATOM 2836 C C . SER A 1 367 ? 19.306 -6.358 47.812 1.00 51.19 367 SER A C 1
ATOM 2838 O O . SER A 1 367 ? 18.773 -7.466 47.914 1.00 51.19 367 SER A O 1
ATOM 2840 N N . MET A 1 368 ? 20.298 -5.960 48.610 1.00 49.50 368 MET A N 1
ATOM 2841 C CA . MET A 1 368 ? 20.535 -6.596 49.901 1.00 49.50 368 MET A CA 1
ATOM 2842 C C . MET A 1 368 ? 19.381 -6.226 50.829 1.00 49.50 368 MET A C 1
ATOM 2844 O O . MET A 1 368 ? 19.107 -5.053 51.067 1.00 49.50 368 MET A O 1
ATOM 2848 N N . ILE A 1 369 ? 18.699 -7.265 51.292 1.00 50.31 369 ILE A N 1
ATOM 2849 C CA . ILE A 1 369 ? 17.761 -7.237 52.404 1.00 50.31 369 ILE A CA 1
ATOM 2850 C C . ILE A 1 369 ? 18.606 -7.149 53.678 1.00 50.31 369 ILE A C 1
ATOM 2852 O O . ILE A 1 369 ? 19.443 -8.024 53.908 1.00 50.31 369 ILE A O 1
ATOM 2856 N N . THR A 1 370 ? 18.371 -6.119 54.485 1.00 54.69 370 THR A N 1
ATOM 2857 C CA . THR A 1 370 ? 18.669 -6.085 55.925 1.00 54.69 370 THR A CA 1
ATOM 2858 C C . THR A 1 370 ? 17.513 -5.425 56.633 1.00 54.69 370 THR A C 1
ATOM 2860 O O . THR A 1 370 ? 17.103 -4.349 56.137 1.00 54.69 370 THR A O 1
#

Foldseek 3Di:
DDDDDDDDDDDDDDDDDDDDPPVVLVVLLVVLLVVCVDPVNVPDDLVVSQVVSVVVVDDPVSSVVSVVVSVVVPDDPDPPPDDPDPDDDCVVVVVVVVVVVVVVVVVVVVVVVCCCVVPVVVVVVVVVVVVVVVVVVVVVVVVVVVVVVVVVVVVVCVVCVPPDPPPVQVADPCLPPDQALVSQVVSCVDPPDRPLVSNLNNLQSVVPDDVQADFPVRSVVSCCVSPVVVVVCVVVVVVNVCCCPVPPQWDFDQDDPVSTTHIDGHPDDDPPDDVVNVVVVVVVVVVVVVVVVPDPDPPVVVVVVVVVVVVVVVVVVVVVVVVVVPDDPDDDDDPPDPVVVVVVVVVVVVVVVVVVVVVPDPDDDDDDDD